Protein 7LVP (pdb70)

Secondary structure (DSSP, 8-state):
-----TTTTT-SSEEEEEEEEE--HHHHHHHHHS--HHHHHHHHHHHHHHHHTTTPEEEEEE--HHHHHHHHHHHHHHHHHT-EE---EEEEEEEEEGGG-SS-TT--TT-EEEEEE-SSSTTS-HHHH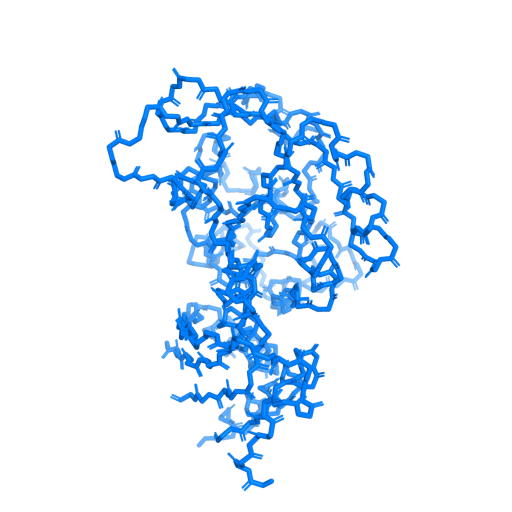HHHHHHTT--TTSBPSS-TTSBHHHHHHPPPPP-HHHHHHHHHTT--SEEEE--TTHHHHHGGGGS-TT-S-EEEEETTSSPPPHHHHHHHHHTT--HHHHTTTS-TTEEEEEEE-GGGHHHHHHHHHHTT--EEEEEEEESSSSEEEE-TTTTT-

InterPro domains:
  IPR000115 Phosphoribosylglycinamide synthetase [MF_00138] (14-444)
  IPR000115 Phosphoribosylglycinamide synthetase [TIGR00877] (15-444)
  IPR004733 Phosphoribosylformylglycinamidine cyclo-ligase [MF_00741] (455-797)
  IPR004733 Phosphoribosylformylglycinamidine cyclo-ligase [PTHR10520] (102-793)
  IPR004733 Phosphoribosylformylglycinamidine cyclo-ligase [TIGR00878] (455-788)
  IPR004733 Phosphoribosylformylglycinamidine cyclo-ligase [cd02196] (488-786)
  IPR010918 PurM-like, C-terminal domain [PF02769] (626-793)
  IPR011054 Rudiment single hybrid motif [SSF51246] (352-444)
  IPR011761 ATP-grasp fold [PS50975] (126-339)
  IPR013815 ATP-grasp fold, subdomain 1 [G3DSA:3.30.1490.20] (139-212)
  IPR016185 Pre-ATP-grasp domain superfamily [SSF52440] (14-120)
  IPR016188 PurM-like, N-terminal domain [PF00586] (509-613)
  IPR020559 Phosphoribosylglycinamide synthetase, conserved site [PS00184] (311-318)
  IPR020560 Phosphoribosylglycinamide synthetase, C-domain [PF02843] (354-442)
  IPR020560 Phosphoribosylglycinamide synthetase, C-domain [SM01210] (353-444)
  IPR020561 Phosphoribosylglycinamide synthetase, ATP-grasp (A) domain [PF01071] (120-317)
  IPR020562 Phosphoribosylglycinamide synthetase, N-terminal [PF02844] (15-119)
  IPR036676 PurM-like, C-terminal domain superfamily [G3DSA:3.90.650.10] (621-800)
  IPR036676 PurM-like, C-terminal domain superfamily [SSF56042] (623-794)
  IPR036921 PurM-like, N-terminal domain superfamily [G3DSA:3.30.1330.10] (454-619)

Solvent-accessible surface area: 12721 Å² total

GO terms:
  GO:0004637 phosphoribosylamine-glycine ligase activity (F, IDA)
  GO:0006189 'de novo' IMP biosynthetic process (P, IDA)
  GO:0006189 'de novo' IMP biosynthetic process (P, IMP)

Sequence (285 aa):
GGAFDLAKAGYKDPILVSGTDGVGTKLRVALDHGKHNTVGIDLVAMSVNDLIVQGAEPLYFLDVPVAADVITGIAEGCLQAGCALIDLAGFAVGVVERAQILPTPDIASGDVLLALSSSGPHSNGFSLIRKIVSLSNLSLHDTAPWDKNTSVGDALLTPTKVYIKPLLPGIKSGLYKGMSHITGGGFTENIPRIFSSASNLGVKLDLTSYSLPAIWKWLMRAGNVEAKEMVRTFNCGVGMIIIVAKDKADAALSSLKENGEEAWVIGEVQEKKGVEYVGLDKFGL

Organism: Cryptococcus neoformans (strain H99 / ATCC 208821 / CBS 10515 / FGSC 9487) (NCBI:txid235443)

Foldseek 3Di:
DPDDDVVVVVEPAKDKDKFKDAFPCLCVLCVQVVQQLQRLLLQLQRRQVRVCQQPWQWAEKEWVCSVVSSVNSVVVNCVQSVYDYPVTMMMIMTIHHPVLTDQAPPADFQWFKKFWFWLAQARFQVVLVVVLQVVLVHDQQDQDPLHNVHGNSCSSSHHTDRCNVLRNVCSVVVFFNGKWFAHFQAPQPTQLVRDDPPAQKDKEFELVQDAQRRVVLCSCVSVVPQLVRCRGGGNRGTRMMTTGGPVSPVVSCVSNVVRPTHMDTTITMRRHRTYHYDCSVPRSD

Nearest PDB structures (foldseek):
  7lvp-assembly1_A-2  TM=1.004E+00  e=4.714E-69  Cryptococcus neoformans H99
  2v9y-assembly1_A  TM=9.498E-01  e=3.030E-39  Homo sapiens
  2z01-assembly1_A  TM=9.305E-01  e=6.021E-35  Geobacillus kaustophilus
  3qty-assembly1_A  TM=9.265E-01  e=7.958E-33  Francisella tularensis subsp. tularensis
  3qty-assembly1_B  TM=9.217E-01  e=1.097E-32  Francisella tularensis subsp. tularensis

Structure (mmCIF, N/CA/C/O backbone):
data_7LVP
#
_entry.id   7LVP
#
_cell.length_a   85.300
_cell.length_b   85.769
_cell.length_c   37.018
_cell.angle_alpha   90.000
_cell.angle_beta   91.698
_cell.angle_gamma   90.000
#
_symmetry.space_group_name_H-M   'C 1 2 1'
#
loop_
_entity.id
_entity.type
_entity.pdbx_description
1 polymer 'AIR synthase'
2 non-polymer 1,2-ETHANEDIOL
3 non-polymer 'SUCCINIC ACID'
4 non-polymer 'PHOSPHATE ION'
5 non-polymer GLYCINE
6 water water
#
loop_
_atom_site.group_PDB
_atom_site.id
_atom_site.type_symbol
_atom_site.label_atom_id
_atom_site.label_alt_id
_atom_site.label_comp_id
_atom_site.label_asym_id
_atom_site.label_entity_id
_atom_site.label_seq_id
_atom_site.pdbx_PDB_ins_code
_atom_site.Cartn_x
_atom_site.Cartn_y
_atom_site.Cartn_z
_atom_site.occupancy
_atom_site.B_iso_or_equiv
_atom_site.auth_seq_id
_atom_site.auth_comp_id
_atom_site.auth_asym_id
_atom_site.auth_atom_id
_atom_site.pdbx_PDB_model_num
ATOM 1 N N . GLY A 1 28 ? 49.45181 52.32048 25.92830 1.000 84.17773 28 GLY A N 1
ATOM 2 C CA . GLY A 1 28 ? 49.95872 51.04808 26.40687 1.000 77.17215 28 GLY A CA 1
ATOM 3 C C . GLY A 1 28 ? 49.79948 50.86529 27.90239 1.000 80.04288 28 GLY A C 1
ATOM 4 O O . GLY A 1 28 ? 50.78360 50.81684 28.64082 1.000 74.00471 28 GLY A O 1
ATOM 5 N N . GLY A 1 29 ? 48.55181 50.76369 28.35559 1.000 84.18809 29 GLY A N 1
ATOM 6 C CA . GLY A 1 29 ? 48.24511 50.59528 29.75412 1.000 77.68916 29 GLY A CA 1
ATOM 7 C C . GLY A 1 29 ? 47.99818 51.88678 30.51496 1.000 75.50672 29 GLY A C 1
ATOM 8 O O . GLY A 1 29 ? 47.30590 51.86854 31.53459 1.000 69.29124 29 GLY A O 1
ATOM 9 N N . ALA A 1 30 ? 48.55212 53.00385 30.04632 1.000 69.20555 30 ALA A N 1
ATOM 10 C CA . ALA A 1 30 ? 48.35994 54.29983 30.68367 1.000 63.45120 30 ALA A CA 1
ATOM 11 C C . ALA A 1 30 ? 47.35607 55.12740 29.89239 1.000 66.46268 30 ALA A C 1
ATOM 12 O O . ALA A 1 30 ? 47.39356 55.15303 28.65848 1.000 66.67868 30 ALA A O 1
ATOM 14 N N . PHE A 1 31 ? 46.46143 55.80653 30.60925 1.000 54.48830 31 PHE A N 1
ATOM 15 C CA . PHE A 1 31 ? 45.39691 56.59563 30.00138 1.000 58.42340 31 PHE A CA 1
ATOM 16 C C . PHE A 1 31 ? 45.46923 58.02536 30.52124 1.000 41.84079 31 PHE A C 1
ATOM 17 O O . PHE A 1 31 ? 45.41147 58.25386 31.73477 1.000 33.75739 31 PHE A O 1
ATOM 34 N N . ASP A 1 32 ? 45.59246 58.97931 29.60256 1.000 42.04285 32 ASP A N 1
ATOM 35 C CA . ASP A 1 32 ? 45.60883 60.40325 29.93480 1.000 44.32366 32 ASP A CA 1
ATOM 36 C C . ASP A 1 32 ? 44.16448 60.86120 30.09526 1.000 34.45177 32 ASP A C 1
ATOM 37 O O . ASP A 1 32 ? 43.45895 61.08569 29.11025 1.000 40.66550 32 ASP A O 1
ATOM 46 N N . LEU A 1 33 ? 43.71606 61.00005 31.34581 1.000 33.43477 33 LEU A N 1
ATOM 47 C CA . LEU A 1 33 ? 42.30625 61.29178 31.59051 1.000 38.77300 33 LEU A CA 1
ATOM 48 C C . LEU A 1 33 ? 41.92312 62.67297 31.07122 1.000 42.72411 33 LEU A C 1
ATOM 49 O O . LEU A 1 33 ? 40.83833 62.84842 30.50355 1.000 36.44253 33 LEU A O 1
ATOM 65 N N . ALA A 1 34 ? 42.79247 63.66833 31.26276 1.000 39.70637 34 ALA A N 1
ATOM 66 C CA . ALA A 1 34 ? 42.52234 64.99300 30.71401 1.000 37.28393 34 ALA A CA 1
ATOM 67 C C . ALA A 1 34 ? 42.38645 64.92890 29.19790 1.000 36.47395 34 ALA A C 1
ATOM 68 O O . ALA A 1 34 ? 41.45186 65.49536 28.61907 1.000 35.38391 34 ALA A O 1
ATOM 75 N N . LYS A 1 35 ? 43.31612 64.23442 28.53554 1.000 40.84958 35 LYS A N 1
ATOM 76 C CA . LYS A 1 35 ? 43.20582 64.04311 27.09367 1.000 41.58903 35 LYS A CA 1
ATOM 77 C C . LYS A 1 35 ? 41.91593 63.31999 26.73225 1.000 42.23995 35 LYS A C 1
ATOM 78 O O . LYS A 1 35 ? 41.38346 63.51046 25.63267 1.000 43.45923 35 LYS A O 1
ATOM 97 N N . ALA A 1 36 ? 41.39859 62.49373 27.64026 1.000 31.44076 36 ALA A N 1
ATOM 98 C CA . ALA A 1 36 ? 40.12735 61.81570 27.42981 1.000 40.27225 36 ALA A CA 1
ATOM 99 C C . ALA A 1 36 ? 38.92886 62.72473 27.66579 1.000 46.96615 36 ALA A C 1
ATOM 100 O O . ALA A 1 36 ? 37.79131 62.28206 27.47210 1.000 47.69644 36 ALA A O 1
ATOM 107 N N . GLY A 1 37 ? 39.15128 63.96909 28.08079 1.000 42.90679 37 GLY A N 1
ATOM 108 C CA . GLY A 1 37 ? 38.08392 64.92846 28.25179 1.000 37.46609 37 GLY A CA 1
ATOM 109 C C . GLY A 1 37 ? 37.60821 65.14513 29.66946 1.000 39.98650 37 GLY A C 1
ATOM 110 O O . GLY A 1 37 ? 36.62857 65.87391 29.86666 1.000 45.81904 37 GLY A O 1
ATOM 114 N N . TYR A 1 38 ? 38.26872 64.55507 30.65987 1.000 39.78690 38 TYR A N 1
ATOM 115 C CA . TYR A 1 38 ? 37.83109 64.61422 32.04930 1.000 38.76073 38 TYR A CA 1
ATOM 116 C C . TYR A 1 38 ? 38.72327 65.57375 32.82562 1.000 44.36797 38 TYR A C 1
ATOM 117 O O . TYR A 1 38 ? 39.94091 65.37207 32.90182 1.000 39.31880 38 TYR A O 1
ATOM 135 N N . LYS A 1 39 ? 38.11598 66.61899 33.39176 1.000 34.86278 39 LYS A N 1
ATOM 136 C CA . LYS A 1 39 ? 38.81806 67.54623 34.26816 1.000 35.37012 39 LYS A CA 1
ATOM 137 C C . LYS A 1 39 ? 38.56741 67.27046 35.74467 1.000 36.07954 39 LYS A C 1
ATOM 138 O O . LYS A 1 39 ? 39.29225 67.80378 36.59086 1.000 38.09738 39 LYS A O 1
ATOM 144 N N . ASP A 1 40 ? 37.55996 66.46214 36.07077 1.000 35.97593 40 ASP A N 1
ATOM 145 C CA . ASP A 1 40 ? 37.25218 66.09036 37.45377 1.000 39.91199 40 ASP A CA 1
ATOM 146 C C . ASP A 1 40 ? 36.84246 64.62210 37.47466 1.000 37.44955 40 ASP A C 1
ATOM 147 O O . ASP A 1 40 ? 35.70564 64.27707 37.80906 1.000 34.73913 40 ASP A O 1
ATOM 156 N N . PRO A 1 41 ? 37.75579 63.72377 37.10991 1.000 38.06972 41 PRO A N 1
ATOM 157 C CA . PRO A 1 41 ? 37.36783 62.32274 36.90979 1.000 32.24780 41 PRO A CA 1
ATOM 158 C C . PRO A 1 41 ? 37.13748 61.58411 38.21649 1.000 31.36386 41 PRO A C 1
ATOM 159 O O . PRO A 1 41 ? 37.87025 61.75277 39.19391 1.000 34.58138 41 PRO A O 1
ATOM 170 N N . ILE A 1 42 ? 36.09346 60.75790 38.22043 1.000 34.10430 42 ILE A N 1
ATOM 171 C CA . ILE A 1 42 ? 35.81156 59.82057 39.30075 1.000 35.56022 42 ILE A CA 1
ATOM 172 C C . ILE A 1 42 ? 35.92802 58.41506 38.72498 1.000 35.97060 42 ILE A C 1
ATOM 173 O O . ILE A 1 42 ? 35.34168 58.12070 37.67661 1.000 36.25100 42 ILE A O 1
ATOM 189 N N . LEU A 1 43 ? 36.68499 57.55439 39.39980 1.000 39.47919 43 LEU A N 1
ATOM 190 C CA . LEU A 1 43 ? 36.87746 56.18418 38.94526 1.000 46.65703 43 LEU A CA 1
ATOM 191 C C . LEU A 1 43 ? 35.83130 55.27383 39.57487 1.000 41.67911 43 LEU A C 1
ATOM 192 O O . LEU A 1 43 ? 35.59349 55.33391 40.78506 1.000 43.02542 43 LEU A O 1
ATOM 208 N N . VAL A 1 44 ? 35.21395 54.43231 38.75082 1.000 41.94569 44 VAL A N 1
ATOM 209 C CA . VAL A 1 44 ? 34.25087 53.44316 39.21285 1.000 55.34305 44 VAL A CA 1
ATOM 210 C C . VAL A 1 44 ? 34.64641 52.08636 38.64761 1.000 45.37117 44 VAL A C 1
ATOM 211 O O . VAL A 1 44 ? 35.21078 51.98749 37.55324 1.000 43.93621 44 VAL A O 1
ATOM 224 N N . SER A 1 45 ? 34.34462 51.03606 39.40314 1.000 49.76992 45 SER A N 1
ATOM 225 C CA . SER A 1 45 ? 34.70114 49.67353 39.03802 1.000 55.50601 45 SER A CA 1
ATOM 226 C C . SER A 1 45 ? 33.44386 48.82704 38.91370 1.000 60.53246 45 SER A C 1
ATOM 227 O O . SER A 1 45 ? 32.54825 48.89838 39.76182 1.000 65.05300 45 SER A O 1
ATOM 235 N N . GLY A 1 46 ? 33.38487 48.02901 37.84924 1.000 63.32091 46 GLY A N 1
ATOM 236 C CA . GLY A 1 46 ? 32.26182 47.14452 37.61723 1.000 66.80366 46 GLY A CA 1
ATOM 237 C C . GLY A 1 46 ? 32.68104 45.69306 37.51393 1.000 66.55848 46 GLY A C 1
ATOM 238 O O . GLY A 1 46 ? 33.82998 45.39498 37.17301 1.000 55.96769 46 GLY A O 1
ATOM 242 N N . THR A 1 47 ? 31.75803 44.77929 37.80359 1.000 58.44702 47 THR A N 1
ATOM 243 C CA . THR A 1 47 ? 32.06545 43.35766 37.77749 1.000 62.95609 47 THR A CA 1
ATOM 244 C C . THR A 1 47 ? 30.78081 42.57466 37.55607 1.000 59.05373 47 THR A C 1
ATOM 245 O O . THR A 1 47 ? 29.72247 42.95196 38.06487 1.000 53.61762 47 THR A O 1
ATOM 256 N N . ASP A 1 48 ? 30.88501 41.48684 36.79920 1.000 58.31041 48 ASP A N 1
ATOM 257 C CA . ASP A 1 48 ? 29.74864 40.61291 36.53598 1.000 61.35033 48 ASP A CA 1
ATOM 258 C C . ASP A 1 48 ? 30.27582 39.36042 35.84998 1.000 62.44507 48 ASP A C 1
ATOM 259 O O . ASP A 1 48 ? 31.43679 39.29778 35.43584 1.000 61.91716 48 ASP A O 1
ATOM 268 N N . GLY A 1 49 ? 29.40197 38.35963 35.73492 1.000 55.29741 49 GLY A N 1
ATOM 269 C CA . GLY A 1 49 ? 29.75032 37.10162 35.11101 1.000 62.18094 49 GLY A CA 1
ATOM 270 C C . GLY A 1 49 ? 28.70532 36.67901 34.09345 1.000 61.47535 49 GLY A C 1
ATOM 271 O O . GLY A 1 49 ? 27.72018 37.38045 33.85292 1.000 51.69187 49 GLY A O 1
ATOM 275 N N . VAL A 1 50 ? 28.94885 35.50908 33.50404 1.000 53.02242 50 VAL A N 1
ATOM 276 C CA . VAL A 1 50 ? 28.06223 34.94808 32.49094 1.000 53.88976 50 VAL A CA 1
ATOM 277 C C . VAL A 1 50 ? 27.27013 33.80125 33.10452 1.000 61.19755 50 VAL A C 1
ATOM 278 O O . VAL A 1 50 ? 26.06604 33.92802 33.35554 1.000 65.89637 50 VAL A O 1
ATOM 291 N N . GLY A 1 51 ? 27.93668 32.67471 33.34390 1.000 68.47533 51 GLY A N 1
ATOM 292 C CA . GLY A 1 51 ? 27.30316 31.55510 34.01047 1.000 66.90868 51 GLY A CA 1
ATOM 293 C C . GLY A 1 51 ? 26.87020 30.43859 33.08414 1.000 59.13683 51 GLY A C 1
ATOM 294 O O . GLY A 1 51 ? 27.68506 29.88775 32.33690 1.000 53.32366 51 GLY A O 1
ATOM 298 N N . THR A 1 52 ? 25.57864 30.09830 33.12516 1.000 54.41491 52 THR A N 1
ATOM 299 C CA . THR A 1 52 ? 25.08004 28.94854 32.38078 1.000 48.36637 52 THR A CA 1
ATOM 300 C C . THR A 1 52 ? 25.16709 29.13974 30.87249 1.000 47.93940 52 THR A C 1
ATOM 301 O O . THR A 1 52 ? 25.17155 28.14655 30.13753 1.000 52.13561 52 THR A O 1
ATOM 312 N N . LYS A 1 53 ? 25.23512 30.38291 30.39120 1.000 41.82218 53 LYS A N 1
ATOM 313 C CA . LYS A 1 53 ? 25.30409 30.59945 28.94985 1.000 50.28784 53 LYS A CA 1
ATOM 314 C C . LYS A 1 53 ? 26.55946 29.97564 28.35311 1.000 43.97644 53 LYS A C 1
ATOM 315 O O . LYS A 1 53 ? 26.58256 29.64521 27.16175 1.000 37.98561 53 LYS A O 1
ATOM 334 N N . LEU A 1 54 ? 27.61277 29.81343 29.15787 1.000 47.93513 54 LEU A N 1
ATOM 335 C CA . LEU A 1 54 ? 28.80597 29.12648 28.67432 1.000 51.74451 54 LEU A CA 1
ATOM 336 C C . LEU A 1 54 ? 28.51274 27.65686 28.39824 1.000 41.26766 54 LEU A C 1
ATOM 337 O O . LEU A 1 54 ? 28.96663 27.10675 27.38843 1.000 44.58284 54 LEU A O 1
ATOM 353 N N . ARG A 1 55 ? 27.75470 27.00473 29.28532 1.000 55.38344 55 ARG A N 1
ATOM 354 C CA . ARG A 1 55 ? 27.33443 25.63168 29.02755 1.000 45.71256 55 ARG A CA 1
ATOM 355 C C . ARG A 1 55 ? 26.53558 25.53035 27.73479 1.000 49.09350 55 ARG A C 1
ATOM 356 O O . ARG A 1 55 ? 26.62893 24.52288 27.02361 1.000 47.63739 55 ARG A O 1
ATOM 377 N N . VAL A 1 56 ? 25.74255 26.55670 27.41742 1.000 47.08220 56 VAL A N 1
ATOM 378 C CA . VAL A 1 56 ? 25.01391 26.56436 26.15414 1.000 44.86755 56 VAL A CA 1
ATOM 379 C C . VAL A 1 56 ? 25.98402 26.68278 24.98593 1.000 44.00766 56 VAL A C 1
ATOM 380 O O . VAL A 1 56 ? 25.81845 26.02260 23.95315 1.000 42.66777 56 VAL A O 1
ATOM 393 N N . ALA A 1 57 ? 27.00990 27.52594 25.12800 1.000 41.94477 57 ALA A N 1
ATOM 394 C CA . ALA A 1 57 ? 28.00783 27.66003 24.07239 1.000 46.05154 57 ALA A CA 1
ATOM 395 C C . ALA A 1 57 ? 28.78231 26.36181 23.88179 1.000 48.06929 57 ALA A C 1
ATOM 396 O O . ALA A 1 57 ? 29.13139 25.99797 22.75278 1.000 46.40531 57 ALA A O 1
ATOM 403 N N . LEU A 1 58 ? 29.06213 25.65009 24.97553 1.000 50.24762 58 LEU A N 1
ATOM 404 C CA . LEU A 1 58 ? 29.73370 24.35923 24.87262 1.000 54.31692 58 LEU A CA 1
ATOM 405 C C . LEU A 1 58 ? 28.88791 23.36951 24.08085 1.000 47.59301 58 LEU A C 1
ATOM 406 O O . LEU A 1 58 ? 29.33165 22.82270 23.06503 1.000 51.71748 58 LEU A O 1
ATOM 422 N N . ASP A 1 59 ? 27.65348 23.13297 24.53322 1.000 45.78168 59 ASP A N 1
ATOM 423 C CA . ASP A 1 59 ? 26.79346 22.15562 23.87854 1.000 43.69488 59 ASP A CA 1
ATOM 424 C C . ASP A 1 59 ? 26.45798 22.54370 22.44509 1.000 47.58670 59 ASP A C 1
ATOM 425 O O . ASP A 1 59 ? 26.00106 21.69019 21.67634 1.000 55.43765 59 ASP A O 1
ATOM 434 N N . HIS A 1 60 ? 26.66992 23.80334 22.06706 1.000 49.98549 60 HIS A N 1
ATOM 435 C CA . HIS A 1 60 ? 26.37560 24.25921 20.71477 1.000 48.85703 60 HIS A CA 1
ATOM 436 C C . HIS A 1 60 ? 27.59386 24.25251 19.80426 1.000 46.69115 60 HIS A C 1
ATOM 437 O O . HIS A 1 60 ? 27.45061 24.01005 18.60153 1.000 51.53680 60 HIS A O 1
ATOM 451 N N . GLY A 1 61 ? 28.78317 24.51645 20.34406 1.000 48.21162 61 GLY A N 1
ATOM 452 C CA . GLY A 1 61 ? 30.01626 24.48610 19.58948 1.000 53.29162 61 GLY A CA 1
ATOM 453 C C . GLY A 1 61 ? 30.63251 25.84391 19.32652 1.000 58.02441 61 GLY A C 1
ATOM 454 O O . GLY A 1 61 ? 31.83016 25.91368 19.02032 1.000 63.90886 61 GLY A O 1
ATOM 458 N N . LYS A 1 62 ? 29.86017 26.92165 19.43547 1.000 59.77379 62 LYS A N 1
ATOM 459 C CA . LYS A 1 62 ? 30.33914 28.27015 19.14971 1.000 67.19635 62 LYS A CA 1
ATOM 460 C C . LYS A 1 62 ? 30.40232 29.05914 20.45135 1.000 62.40045 62 LYS A C 1
ATOM 461 O O . LYS A 1 62 ? 29.39080 29.19519 21.14882 1.000 55.27472 62 LYS A O 1
ATOM 480 N N . HIS A 1 63 ? 31.58729 29.58484 20.76863 1.000 63.61526 63 HIS A N 1
ATOM 481 C CA . HIS A 1 63 ? 31.81702 30.26954 22.03092 1.000 66.27832 63 HIS A CA 1
ATOM 482 C C . HIS A 1 63 ? 32.19513 31.73632 21.87487 1.000 63.38951 63 HIS A C 1
ATOM 483 O O . HIS A 1 63 ? 32.50301 32.38799 22.87941 1.000 60.73850 63 HIS A O 1
ATOM 497 N N . ASN A 1 64 ? 32.18632 32.27877 20.65627 1.000 63.37041 64 ASN A N 1
ATOM 498 C CA . ASN A 1 64 ? 32.62685 33.65766 20.47528 1.000 64.69257 64 ASN A CA 1
ATOM 499 C C . ASN A 1 64 ? 31.69265 34.64456 21.16538 1.000 62.11447 64 ASN A C 1
ATOM 500 O O . ASN A 1 64 ? 32.12899 35.72874 21.56897 1.000 62.63804 64 ASN A O 1
ATOM 511 N N . THR A 1 65 ? 30.41499 34.28989 21.32114 1.000 53.25587 65 THR A N 1
ATOM 512 C CA . THR A 1 65 ? 29.45663 35.23773 21.87948 1.000 56.99577 65 THR A CA 1
ATOM 513 C C . THR A 1 65 ? 29.63667 35.39246 23.38533 1.000 57.05725 65 THR A C 1
ATOM 514 O O . THR A 1 65 ? 29.46448 36.49227 23.92510 1.000 49.25835 65 THR A O 1
ATOM 525 N N . VAL A 1 66 ? 29.98134 34.30686 24.08331 1.000 46.98844 66 VAL A N 1
ATOM 526 C CA . VAL A 1 66 ? 30.10904 34.39395 25.53404 1.000 47.04469 66 VAL A CA 1
ATOM 527 C C . VAL A 1 66 ? 31.26220 35.31259 25.91872 1.000 49.22294 66 VAL A C 1
ATOM 528 O O . VAL A 1 66 ? 31.25711 35.90490 27.00471 1.000 42.08445 66 VAL A O 1
ATOM 541 N N . GLY A 1 67 ? 32.26491 35.44860 25.04983 1.000 51.59291 67 GLY A N 1
ATOM 542 C CA . GLY A 1 67 ? 33.30069 36.43690 25.29296 1.000 55.61870 67 GLY A CA 1
ATOM 543 C C . GLY A 1 67 ? 32.76437 37.85185 25.20508 1.000 48.27887 67 GLY A C 1
ATOM 544 O O . GLY A 1 67 ? 33.14169 38.72111 25.99576 1.000 44.63980 67 GLY A O 1
ATOM 548 N N . ILE A 1 68 ? 31.87139 38.09984 24.24531 1.000 48.28899 68 ILE A N 1
ATOM 549 C CA . ILE A 1 68 ? 31.22295 39.40222 24.14987 1.000 48.15468 68 ILE A CA 1
ATOM 550 C C . ILE A 1 68 ? 30.33721 39.64209 25.36520 1.000 43.28042 68 ILE A C 1
ATOM 551 O O . ILE A 1 68 ? 30.27641 40.75800 25.89644 1.000 40.06187 68 ILE A O 1
ATOM 567 N N . ASP A 1 69 ? 29.63554 38.60216 25.82269 1.000 45.60578 69 ASP A N 1
ATOM 568 C CA . ASP A 1 69 ? 28.76866 38.74318 26.98751 1.000 44.49145 69 ASP A CA 1
ATOM 569 C C . ASP A 1 69 ? 29.56299 39.18583 28.20930 1.000 41.51548 69 ASP A C 1
ATOM 570 O O . ASP A 1 69 ? 29.14383 40.08526 28.94593 1.000 39.15321 69 ASP A O 1
ATOM 579 N N . LEU A 1 70 ? 30.71785 38.55907 28.44256 1.000 42.06867 70 LEU A N 1
ATOM 580 C CA . LEU A 1 70 ? 31.49798 38.87797 29.63373 1.000 47.08151 70 LEU A CA 1
ATOM 581 C C . LEU A 1 70 ? 31.90517 40.34611 29.64794 1.000 37.11923 70 LEU A C 1
ATOM 582 O O . LEU A 1 70 ? 31.96222 40.97138 30.71321 1.000 38.31398 70 LEU A O 1
ATOM 598 N N . VAL A 1 71 ? 32.19431 40.91308 28.47629 1.000 33.27951 71 VAL A N 1
ATOM 599 C CA . VAL A 1 71 ? 32.53586 42.32944 28.40038 1.000 40.91947 71 VAL A CA 1
ATOM 600 C C . VAL A 1 71 ? 31.28534 43.18835 28.53970 1.000 34.48928 71 VAL A C 1
ATOM 601 O O . VAL A 1 71 ? 31.24416 44.12452 29.34533 1.000 36.02141 71 VAL A O 1
ATOM 614 N N . ALA A 1 72 ? 30.24636 42.87602 27.76104 1.000 40.67190 72 ALA A N 1
ATOM 615 C CA . ALA A 1 72 ? 29.01580 43.65936 27.80159 1.000 39.36678 72 ALA A CA 1
ATOM 616 C C . ALA A 1 72 ? 28.48228 43.77603 29.22314 1.000 35.23653 72 ALA A C 1
ATOM 617 O O . ALA A 1 72 ? 28.14949 44.87201 29.68809 1.000 35.82884 72 ALA A O 1
ATOM 624 N N . MET A 1 73 ? 28.39815 42.64915 29.93194 1.000 37.41694 73 MET A N 1
ATOM 625 C CA . MET A 1 73 ? 27.87911 42.67001 31.29552 1.000 38.04427 73 MET A CA 1
ATOM 626 C C . MET A 1 73 ? 28.71595 43.58504 32.18209 1.000 51.55362 73 MET A C 1
ATOM 627 O O . MET A 1 73 ? 28.17700 44.40023 32.94095 1.000 39.92455 73 MET A O 1
ATOM 641 N N . SER A 1 74 ? 30.04292 43.47585 32.08608 1.000 42.26104 74 SER A N 1
ATOM 642 C CA . SER A 1 74 ? 30.91304 44.27491 32.94170 1.000 42.86181 74 SER A CA 1
ATOM 643 C C . SER A 1 74 ? 30.78806 45.76042 32.62623 1.000 33.32832 74 SER A C 1
ATOM 644 O O . SER A 1 74 ? 30.66714 46.58862 33.53621 1.000 38.47621 74 SER A O 1
ATOM 652 N N . VAL A 1 75 ? 30.81256 46.11997 31.34022 1.000 33.26662 75 VAL A N 1
ATOM 653 C CA . VAL A 1 75 ? 30.79366 47.53322 30.98040 1.000 34.31978 75 VAL A CA 1
ATOM 654 C C . VAL A 1 75 ? 29.40432 48.12518 31.18253 1.000 39.12741 75 VAL A C 1
ATOM 655 O O . VAL A 1 75 ? 29.26991 49.31231 31.50530 1.000 33.10787 75 VAL A O 1
ATOM 668 N N . ASN A 1 76 ? 28.35206 47.32381 30.99431 1.000 33.43654 76 ASN A N 1
ATOM 669 C CA . ASN A 1 76 ? 27.00370 47.82498 31.23457 1.000 34.55082 76 ASN A CA 1
ATOM 670 C C . ASN A 1 76 ? 26.79848 48.17309 32.70212 1.000 39.97339 76 ASN A C 1
ATOM 671 O O . ASN A 1 76 ? 26.01234 49.07052 33.02196 1.000 39.04395 76 ASN A O 1
ATOM 682 N N . ASP A 1 77 ? 27.49581 47.48446 33.60793 1.000 36.88836 77 ASP A N 1
ATOM 683 C CA . ASP A 1 77 ? 27.43096 47.85112 35.01707 1.000 41.17793 77 ASP A CA 1
ATOM 684 C C . ASP A 1 77 ? 28.18202 49.14425 35.30347 1.000 42.06962 77 ASP A C 1
ATOM 685 O O . ASP A 1 77 ? 27.96080 49.75536 36.35431 1.000 42.13390 77 ASP A O 1
ATOM 694 N N . LEU A 1 78 ? 29.06299 49.57203 34.39640 1.000 40.50126 78 LEU A N 1
ATOM 695 C CA . LEU A 1 78 ? 29.73233 50.85571 34.56143 1.000 41.90372 78 LEU A CA 1
ATOM 696 C C . LEU A 1 78 ? 28.87887 52.00044 34.02883 1.000 35.78276 78 LEU A C 1
ATOM 697 O O . LEU A 1 78 ? 28.85150 53.08622 34.61902 1.000 35.96880 78 LEU A O 1
ATOM 713 N N . ILE A 1 79 ? 28.17673 51.77603 32.91594 1.000 36.49646 79 ILE A N 1
ATOM 714 C CA . ILE A 1 79 ? 27.44779 52.86332 32.27308 1.000 40.30922 79 ILE A CA 1
ATOM 715 C C . ILE A 1 79 ? 26.26954 53.31307 33.12784 1.000 37.48463 79 ILE A C 1
ATOM 716 O O . ILE A 1 79 ? 25.85237 54.47475 33.05225 1.000 33.81488 79 ILE A O 1
ATOM 732 N N . VAL A 1 80 ? 25.71648 52.42217 33.95599 1.000 30.68414 80 VAL A N 1
ATOM 733 C CA . VAL A 1 80 ? 24.60510 52.82336 34.81346 1.000 39.57320 80 VAL A CA 1
ATOM 734 C C . VAL A 1 80 ? 25.04295 53.92409 35.76903 1.000 35.93631 80 VAL A C 1
ATOM 735 O O . VAL A 1 80 ? 24.22529 54.74163 36.20759 1.000 31.31004 80 VAL A O 1
ATOM 748 N N . GLN A 1 81 ? 26.32639 53.96280 36.11079 1.000 38.38264 81 GLN A N 1
ATOM 749 C CA . GLN A 1 81 ? 26.88860 55.03945 36.91310 1.000 42.40175 81 GLN A CA 1
ATOM 750 C C . GLN A 1 81 ? 27.32645 56.22493 36.06298 1.000 35.53440 81 GLN A C 1
ATOM 751 O O . GLN A 1 81 ? 27.76188 57.23998 36.61526 1.000 39.65727 81 GLN A O 1
ATOM 765 N N . GLY A 1 82 ? 27.21095 56.12216 34.74142 1.000 32.61138 82 GLY A N 1
ATOM 766 C CA . GLY A 1 82 ? 27.62199 57.18678 33.85263 1.000 30.22190 82 GLY A CA 1
ATOM 767 C C . GLY A 1 82 ? 29.07229 57.14737 33.44043 1.000 35.63451 82 GLY A C 1
ATOM 768 O O . GLY A 1 82 ? 29.58832 58.15769 32.94584 1.000 36.57039 82 GLY A O 1
ATOM 772 N N . ALA A 1 83 ? 29.74520 56.01430 33.60911 1.000 38.06904 83 ALA A N 1
ATOM 773 C CA . ALA A 1 83 ? 31.18541 55.93154 33.42604 1.000 42.19979 83 ALA A CA 1
ATOM 774 C C . ALA A 1 83 ? 31.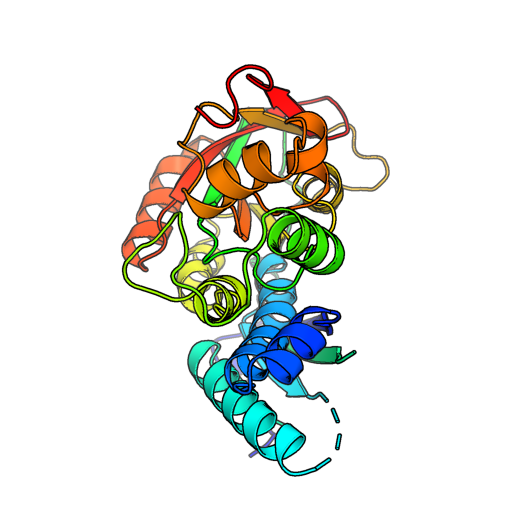53752 55.29173 32.09096 1.000 38.38510 83 ALA A C 1
ATOM 775 O O . ALA A 1 83 ? 30.91972 54.30634 31.67458 1.000 40.55513 83 ALA A O 1
ATOM 782 N N . GLU A 1 84 ? 32.53491 55.86298 31.42999 1.000 37.47157 84 GLU A N 1
ATOM 783 C CA . GLU A 1 84 ? 33.09893 55.27648 30.22031 1.000 39.31600 84 GLU A CA 1
ATOM 784 C C . GLU A 1 84 ? 34.09631 54.18975 30.60147 1.000 42.15352 84 GLU A C 1
ATOM 785 O O . GLU A 1 84 ? 34.99289 54.44057 31.41201 1.000 40.28166 84 GLU A O 1
ATOM 797 N N . PRO A 1 85 ? 33.97629 52.98148 30.05078 1.000 42.00110 85 PRO A N 1
ATOM 798 C CA . PRO A 1 85 ? 34.92145 51.91943 30.41735 1.000 42.86981 85 PRO A CA 1
ATOM 799 C C . PRO A 1 85 ? 36.31058 52.18754 29.85976 1.000 39.41355 85 PRO A C 1
ATOM 800 O O . PRO A 1 85 ? 36.46925 52.69244 28.74577 1.000 44.07523 85 PRO A O 1
ATOM 811 N N . LEU A 1 86 ? 37.32232 51.84099 30.65631 1.000 39.24269 86 LEU A N 1
ATOM 812 C CA . LEU A 1 86 ? 38.71831 52.02938 30.27670 1.000 47.95866 86 LEU A CA 1
ATOM 813 C C . LEU A 1 86 ? 39.45985 50.70324 30.18022 1.000 50.86551 86 LEU A C 1
ATOM 814 O O . LEU A 1 86 ? 39.95335 50.35712 29.10190 1.000 54.48095 86 LEU A O 1
ATOM 830 N N . TYR A 1 87 ? 39.55737 49.95262 31.27383 1.000 54.76080 87 TYR A N 1
ATOM 831 C CA . TYR A 1 87 ? 40.20052 48.64979 31.28485 1.000 55.82716 87 TYR A CA 1
ATOM 832 C C . TYR A 1 87 ? 39.15212 47.54935 31.38694 1.000 51.40414 87 TYR A C 1
ATOM 833 O O . TYR A 1 87 ? 38.03782 47.76327 31.87308 1.000 53.52519 87 TYR A O 1
ATOM 851 N N . PHE A 1 88 ? 39.52716 46.36090 30.91895 1.000 56.71341 88 PHE A N 1
ATOM 852 C CA . PHE A 1 88 ? 38.74031 45.15547 31.13074 1.000 55.13489 88 PHE A CA 1
ATOM 853 C C . PHE A 1 88 ? 39.68357 43.99210 31.39822 1.000 59.30408 88 PHE A C 1
ATOM 854 O O . PHE A 1 88 ? 40.72008 43.86017 30.74146 1.000 63.91912 88 PHE A O 1
ATOM 871 N N . LEU A 1 89 ? 39.31372 43.14598 32.35558 1.000 58.96714 89 LEU A N 1
ATOM 872 C CA . LEU A 1 89 ? 40.12345 41.99109 32.71109 1.000 60.83048 89 LEU A CA 1
ATOM 873 C C . LEU A 1 89 ? 39.20610 40.84807 33.11520 1.000 58.04456 89 LEU A C 1
ATOM 874 O O . LEU A 1 89 ? 38.10299 41.06567 33.62349 1.000 51.83140 89 LEU A O 1
ATOM 890 N N . ASP A 1 90 ? 39.67364 39.62746 32.87819 1.000 68.61752 90 ASP A N 1
ATOM 891 C CA . ASP A 1 90 ? 38.91893 38.43321 33.23488 1.000 57.87584 90 ASP A CA 1
ATOM 892 C C . ASP A 1 90 ? 39.74803 37.53048 34.14192 1.000 62.73786 90 ASP A C 1
ATOM 893 O O . ASP A 1 90 ? 39.47279 37.41441 35.33543 1.000 63.81319 90 ASP A O 1
ATOM 902 N N . VAL A 1 99 ? 42.83907 24.94256 26.69645 1.000 80.77952 99 VAL A N 1
ATOM 903 C CA . VAL A 1 99 ? 41.69445 24.54778 25.88563 1.000 79.47738 99 VAL A CA 1
ATOM 904 C C . VAL A 1 99 ? 41.50417 25.50132 24.71428 1.000 74.91007 99 VAL A C 1
ATOM 905 O O . VAL A 1 99 ? 41.63931 26.71555 24.86707 1.000 75.53655 99 VAL A O 1
ATOM 909 N N . PRO A 1 100 ? 41.19797 24.94990 23.53646 1.000 75.92680 100 PRO A N 1
ATOM 910 C CA . PRO A 1 100 ? 40.80219 25.81230 22.41126 1.000 77.84974 100 PRO A CA 1
ATOM 911 C C . PRO A 1 100 ? 39.48883 26.52911 22.65799 1.000 78.42264 100 PRO A C 1
ATOM 912 O O . PRO A 1 100 ? 39.21400 27.53560 21.99274 1.000 79.38829 100 PRO A O 1
ATOM 923 N N . VAL A 1 101 ? 38.66753 26.03557 23.58796 1.000 74.38853 101 VAL A N 1
ATOM 924 C CA . VAL A 1 101 ? 37.49066 26.78342 24.01755 1.000 80.44318 101 VAL A CA 1
ATOM 925 C C . VAL A 1 101 ? 37.90107 28.15788 24.52678 1.000 78.61712 101 VAL A C 1
ATOM 926 O O . VAL A 1 101 ? 37.27291 29.17261 24.20037 1.000 73.64348 101 VAL A O 1
ATOM 939 N N . ALA A 1 102 ? 38.96306 28.21312 25.33466 1.000 79.94544 102 ALA A N 1
ATOM 940 C CA . ALA A 1 102 ? 39.44341 29.49564 25.83457 1.000 78.80900 102 ALA A CA 1
ATOM 941 C C . ALA A 1 102 ? 39.89655 30.40134 24.69852 1.000 73.21540 102 ALA A C 1
ATOM 942 O O . ALA A 1 102 ? 39.80878 31.62881 24.81084 1.000 79.50189 102 ALA A O 1
ATOM 949 N N . ALA A 1 103 ? 40.38189 29.81983 23.59993 1.000 74.78230 103 ALA A N 1
ATOM 950 C CA . ALA A 1 103 ? 40.80383 30.63185 22.46476 1.000 80.99003 103 ALA A CA 1
ATOM 951 C C . ALA A 1 103 ? 39.61376 31.31810 21.80686 1.000 73.31580 103 ALA A C 1
ATOM 952 O O . ALA A 1 103 ? 39.69360 32.49624 21.44072 1.000 69.23449 103 ALA A O 1
ATOM 959 N N . ASP A 1 104 ? 38.49973 30.59937 21.65190 1.000 81.15945 104 ASP A N 1
ATOM 960 C CA . ASP A 1 104 ? 37.33231 31.18105 20.99797 1.000 72.78450 104 ASP A CA 1
ATOM 961 C C . ASP A 1 104 ? 36.72438 32.29558 21.84215 1.000 67.82416 104 ASP A C 1
ATOM 962 O O . ASP A 1 104 ? 36.25460 33.30422 21.30262 1.000 58.59761 104 ASP A O 1
ATOM 971 N N . VAL A 1 105 ? 36.73150 32.13788 23.16720 1.000 67.18164 105 VAL A N 1
ATOM 972 C CA . VAL A 1 105 ? 36.14595 33.15476 24.03432 1.000 66.75187 105 VAL A CA 1
ATOM 973 C C . VAL A 1 105 ? 37.00398 34.41365 24.04043 1.000 66.58239 105 VAL A C 1
ATOM 974 O O . VAL A 1 105 ? 36.48362 35.53519 24.00380 1.000 60.54079 105 VAL A O 1
ATOM 987 N N . ILE A 1 106 ? 38.32894 34.25320 24.08967 1.000 67.87657 106 ILE A N 1
ATOM 988 C CA . ILE A 1 106 ? 39.21268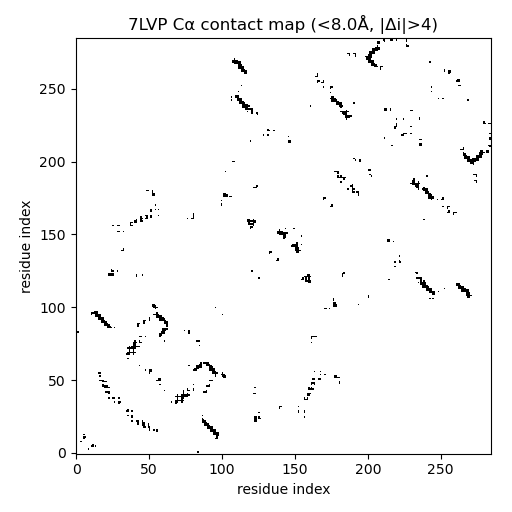 35.41490 24.10736 1.000 65.95747 106 ILE A CA 1
ATOM 989 C C . ILE A 1 106 ? 39.00938 36.26464 22.86151 1.000 66.34114 106 ILE A C 1
ATOM 990 O O . ILE A 1 106 ? 39.14624 37.49367 22.90920 1.000 63.76503 106 ILE A O 1
ATOM 1006 N N . THR A 1 107 ? 38.68186 35.63597 21.73030 1.000 63.94122 107 THR A N 1
ATOM 1007 C CA . THR A 1 107 ? 38.36887 36.40842 20.53306 1.000 68.72531 107 THR A CA 1
ATOM 1008 C C . THR A 1 107 ? 37.07975 37.19941 20.72024 1.000 64.09068 107 THR A C 1
ATOM 1009 O O . THR A 1 107 ? 36.96393 38.33354 20.24207 1.000 61.67375 107 THR A O 1
ATOM 1020 N N . GLY A 1 108 ? 36.10003 36.61633 21.41372 1.000 66.23029 108 GLY A N 1
ATOM 1021 C CA . GLY A 1 108 ? 34.87886 37.34819 21.70284 1.000 63.76516 108 GLY A CA 1
ATOM 1022 C C . GLY A 1 108 ? 35.11402 38.51586 22.64079 1.000 56.33652 108 GLY A C 1
ATOM 1023 O O . GLY A 1 108 ? 34.59504 39.61383 22.42119 1.000 57.03466 108 GLY A O 1
ATOM 1027 N N . ILE A 1 109 ? 35.89577 38.29503 23.70138 1.000 56.33058 109 ILE A N 1
ATOM 1028 C CA . ILE A 1 109 ? 36.26496 39.38783 24.59709 1.000 53.71471 109 ILE A CA 1
ATOM 1029 C C . ILE A 1 109 ? 36.87467 40.53367 23.80275 1.000 62.44920 109 ILE A C 1
ATOM 1030 O O . ILE A 1 109 ? 36.55146 41.70773 24.02283 1.000 55.50419 109 ILE A O 1
ATOM 1046 N N . ALA A 1 110 ? 37.76730 40.20983 22.86477 1.000 67.97591 110 ALA A N 1
ATOM 1047 C CA . ALA A 1 110 ? 38.34824 41.23659 22.00725 1.000 60.76374 110 ALA A CA 1
ATOM 1048 C C . ALA A 1 110 ? 37.26147 41.99119 21.25273 1.000 60.08642 110 ALA A C 1
ATOM 1049 O O . ALA A 1 110 ? 37.23757 43.22715 21.24413 1.000 57.20546 110 ALA A O 1
ATOM 1056 N N . GLU A 1 111 ? 36.34580 41.25873 20.61333 1.000 60.58070 111 GLU A N 1
ATOM 1057 C CA . GLU A 1 111 ? 35.25163 41.90690 19.89915 1.000 63.41100 111 GLU A CA 1
ATOM 1058 C C . GLU A 1 111 ? 34.39554 42.74941 20.83565 1.000 56.29729 111 GLU A C 1
ATOM 1059 O O . GLU A 1 111 ? 33.85425 43.78126 20.42194 1.000 48.13090 111 GLU A O 1
ATOM 1071 N N . GLY A 1 112 ? 34.26285 42.33135 22.09568 1.000 54.28891 112 GLY A N 1
ATOM 1072 C CA . GLY A 1 112 ? 33.45782 43.09415 23.03383 1.000 52.83964 112 GLY A CA 1
ATOM 1073 C C . GLY A 1 112 ? 34.12469 44.38672 23.46068 1.000 53.15903 112 GLY A C 1
ATOM 1074 O O . GLY A 1 112 ? 33.45815 45.41023 23.64016 1.000 49.24362 112 GLY A O 1
ATOM 1078 N N . CYS A 1 113 ? 35.44749 44.35985 23.63384 1.000 55.39507 113 CYS A N 1
ATOM 1079 C CA . CYS A 1 113 ? 36.16193 45.57540 24.00588 1.000 55.08399 113 CYS A CA 1
ATOM 1080 C C . CYS A 1 113 ? 36.12695 46.59852 22.87842 1.000 51.05904 113 CYS A C 1
ATOM 1081 O O . CYS A 1 113 ? 35.94292 47.79604 23.12533 1.000 49.56403 113 CYS A O 1
ATOM 1089 N N . LEU A 1 114 ? 36.29671 46.14785 21.63359 1.000 53.98669 114 LEU A N 1
ATOM 1090 C CA . LEU A 1 114 ? 36.22049 47.06935 20.50632 1.000 53.49360 114 LEU A CA 1
ATOM 1091 C C . LEU A 1 114 ? 34.84685 47.72100 20.41530 1.000 57.70889 114 LEU A C 1
ATOM 1092 O O . LEU A 1 114 ? 34.73823 48.89151 20.03251 1.000 57.37720 114 LEU A O 1
ATOM 1108 N N . GLN A 1 115 ? 33.78972 46.98567 20.76471 1.000 50.26272 115 GLN A N 1
ATOM 1109 C CA . GLN A 1 115 ? 32.44728 47.55444 20.73732 1.000 57.92610 115 GLN A CA 1
ATOM 1110 C C . GLN A 1 115 ? 32.20528 48.49464 21.91180 1.000 54.09478 115 GLN A C 1
ATOM 1111 O O . GLN A 1 115 ? 31.46591 49.47438 21.77340 1.000 60.13192 115 GLN A O 1
ATOM 1125 N N . ALA A 1 116 ? 32.82342 48.21358 23.06461 1.000 53.95440 116 ALA A N 1
ATOM 1126 C CA . ALA A 1 116 ? 32.68377 49.08614 24.22600 1.000 47.47027 116 ALA A CA 1
ATOM 1127 C C . ALA A 1 116 ? 33.68247 50.23853 24.20079 1.000 53.37272 116 ALA A C 1
ATOM 1128 O O . ALA A 1 116 ? 33.40642 51.30118 24.76679 1.000 46.75774 116 ALA A O 1
ATOM 1135 N N . GLY A 1 117 ? 34.83813 50.04788 23.56856 1.000 55.75138 117 GLY A N 1
ATOM 1136 C CA . GLY A 1 117 ? 35.83563 51.09205 23.49515 1.000 56.77837 117 GLY A CA 1
ATOM 1137 C C . GLY A 1 117 ? 36.82277 51.10787 24.63571 1.000 52.05027 117 GLY A C 1
ATOM 1138 O O . GLY A 1 117 ? 37.34970 52.17592 24.96934 1.000 56.04952 117 GLY A O 1
ATOM 1142 N N . CYS A 1 118 ? 37.09206 49.96091 25.24754 1.000 59.26556 118 CYS A N 1
ATOM 1143 C CA . CYS A 1 118 ? 38.01613 49.85348 26.36671 1.000 58.26878 118 CYS A CA 1
ATOM 1144 C C . CYS A 1 118 ? 39.21334 49.00218 25.96656 1.000 64.16121 118 CYS A C 1
ATOM 1145 O O . CYS A 1 118 ? 39.19704 48.29067 24.95997 1.000 56.00862 118 CYS A O 1
ATOM 1153 N N . ALA A 1 119 ? 40.26429 49.08012 26.78062 1.000 59.04738 119 ALA A N 1
ATOM 1154 C CA . ALA A 1 119 ? 41.50221 48.36156 26.51771 1.000 62.18621 119 ALA A CA 1
ATOM 1155 C C . ALA A 1 119 ? 41.47650 47.00897 27.21584 1.000 67.11210 119 ALA A C 1
ATOM 1156 O O . ALA A 1 119 ? 41.13794 46.91906 28.40039 1.000 65.52171 119 ALA A O 1
ATOM 1163 N N . LEU A 1 120 ? 41.84041 45.96335 26.47969 1.000 69.36384 120 LEU A N 1
ATOM 1164 C CA . LEU A 1 120 ? 41.87330 44.61848 27.03358 1.000 72.24772 120 LEU A CA 1
ATOM 1165 C C . LEU A 1 120 ? 43.12657 44.42360 27.87524 1.000 71.62496 120 LEU A C 1
ATOM 1166 O O . LEU A 1 120 ? 44.21329 44.88701 27.51716 1.000 78.87665 120 LEU A O 1
ATOM 1182 N N . ILE A 1 121 ? 42.96613 43.73395 28.99977 1.000 69.93201 121 ILE A N 1
ATOM 1183 C CA . ILE A 1 121 ? 44.07601 43.46182 29.90192 1.000 76.10783 121 ILE A CA 1
ATOM 1184 C C . ILE A 1 121 ? 44.44286 41.98254 29.82198 1.000 78.91007 121 ILE A C 1
ATOM 1185 O O . ILE A 1 121 ? 43.60114 41.11246 30.05160 1.000 86.44618 121 ILE A O 1
ATOM 1201 N N . ASP A 1 138 ? 31.66154 28.78261 34.58260 1.000 73.57761 138 ASP A N 1
ATOM 1202 C CA . ASP A 1 138 ? 31.29225 30.06597 35.16933 1.000 71.43073 138 ASP A CA 1
ATOM 1203 C C . ASP A 1 138 ? 32.43825 31.06439 35.03351 1.000 70.35781 138 ASP A C 1
ATOM 1204 O O . ASP A 1 138 ? 33.52884 30.84545 35.56138 1.000 72.26016 138 ASP A O 1
ATOM 1212 N N . LEU A 1 139 ? 32.18315 32.15926 34.32392 1.000 63.92079 139 LEU A N 1
ATOM 1213 C CA . LEU A 1 139 ? 33.18210 33.18228 34.06251 1.000 63.40710 139 LEU A CA 1
ATOM 1214 C C . LEU A 1 139 ? 32.84300 34.46051 34.81849 1.000 59.73497 139 LEU A C 1
ATOM 1215 O O . LEU A 1 139 ? 31.71441 34.66174 35.27488 1.000 67.01247 139 LEU A O 1
ATOM 1231 N N . ALA A 1 140 ? 33.84412 35.32933 34.94213 1.000 60.40105 140 ALA A N 1
ATOM 1232 C CA . ALA A 1 140 ? 33.68777 36.59472 35.64293 1.000 64.55523 140 ALA A CA 1
ATOM 1233 C C . ALA A 1 140 ? 34.61315 37.62512 35.01593 1.000 60.41958 140 ALA A C 1
ATOM 1234 O O . ALA A 1 140 ? 35.73130 37.29914 34.60780 1.000 57.07159 140 ALA A O 1
ATOM 1241 N N . GLY A 1 141 ? 34.13726 38.86887 34.94513 1.000 63.82954 141 GLY A N 1
ATOM 1242 C CA . GLY A 1 141 ? 34.91307 39.94457 34.37559 1.000 56.58398 141 GLY A CA 1
ATOM 1243 C C . GLY A 1 141 ? 34.96443 41.13562 35.31126 1.000 60.19885 141 GLY A C 1
ATOM 1244 O O . GLY A 1 141 ? 34.15362 41.27760 36.22740 1.000 59.53720 141 GLY A O 1
ATOM 1248 N N . PHE A 1 142 ? 35.94496 41.99962 35.06013 1.000 52.47901 142 PHE A N 1
ATOM 1249 C CA . PHE A 1 142 ? 36.15360 43.20154 35.85608 1.000 57.04739 142 PHE A CA 1
ATOM 1250 C C . PHE A 1 142 ? 36.56081 44.33479 34.92960 1.000 53.00622 142 PHE A C 1
ATOM 1251 O O . PHE A 1 142 ? 37.50319 44.18948 34.14558 1.000 54.20833 142 PHE A O 1
ATOM 1268 N N . ALA A 1 143 ? 35.84670 45.45464 35.01825 1.000 51.27500 143 ALA A N 1
ATOM 1269 C CA . ALA A 1 143 ? 36.10430 46.61779 34.18461 1.000 50.35997 143 ALA A CA 1
ATOM 1270 C C . ALA A 1 143 ? 36.24845 47.85369 35.05950 1.000 47.60241 143 ALA A C 1
ATOM 1271 O O . ALA A 1 143 ? 35.62091 47.96533 36.11607 1.000 49.58454 143 ALA A O 1
ATOM 1278 N N . VAL A 1 144 ? 37.08969 48.77935 34.60847 1.000 44.64674 144 VAL A N 1
ATOM 1279 C CA . VAL A 1 144 ? 37.30771 50.05428 35.27937 1.000 41.27678 144 VAL A CA 1
ATOM 1280 C C . VAL A 1 144 ? 36.91331 51.16213 34.31535 1.000 35.87331 144 VAL A C 1
ATOM 1281 O O . VAL A 1 144 ? 37.29505 51.13259 33.13933 1.000 39.69376 144 VAL A O 1
ATOM 1294 N N . GLY A 1 145 ? 36.14556 52.13240 34.81304 1.000 37.22030 145 GLY A N 1
ATOM 1295 C CA . GLY A 1 145 ? 35.70210 53.25202 34.01137 1.000 37.35973 145 GLY A CA 1
ATOM 1296 C C . GLY A 1 145 ? 35.88732 54.56389 34.75251 1.000 34.21390 145 GLY A C 1
ATOM 1297 O O . GLY A 1 145 ? 36.33876 54.59707 35.89946 1.000 34.96442 145 GLY A O 1
ATOM 1301 N N . VAL A 1 146 ? 35.51976 55.64281 34.06824 1.000 32.23687 146 VAL A N 1
ATOM 1302 C CA . VAL A 1 146 ? 35.67230 56.99286 34.59520 1.000 36.67187 146 VAL A CA 1
ATOM 1303 C C . VAL A 1 146 ? 34.43505 57.80229 34.23321 1.000 30.45016 146 VAL A C 1
ATOM 1304 O O . VAL A 1 146 ? 33.85669 57.62670 33.15565 1.000 33.64378 146 VAL A O 1
ATOM 1317 N N . VAL A 1 147 ? 34.02972 58.68893 35.14080 1.000 33.30895 147 VAL A N 1
ATOM 1318 C CA . VAL A 1 147 ? 32.88867 59.57307 34.93214 1.000 37.35005 147 VAL A CA 1
ATOM 1319 C C . VAL A 1 147 ? 33.20200 60.92686 35.55604 1.000 30.98967 147 VAL A C 1
ATOM 1320 O O . VAL A 1 147 ? 33.84238 61.00280 36.61029 1.000 34.14271 147 VAL A O 1
ATOM 1333 N N . GLU A 1 148 ? 32.75328 61.99754 34.90135 1.000 34.21910 148 GLU A N 1
ATOM 1334 C CA . GLU A 1 148 ? 32.86907 63.32678 35.48679 1.000 36.20350 148 GLU A CA 1
ATOM 1335 C C . GLU A 1 148 ? 32.05460 63.40697 36.77281 1.000 37.08263 148 GLU A C 1
ATOM 1336 O O . GLU A 1 148 ? 30.95606 62.85326 36.86797 1.000 33.86453 148 GLU A O 1
ATOM 1348 N N . ARG A 1 149 ? 32.59912 64.11209 37.76669 1.000 36.43091 149 ARG A N 1
ATOM 1349 C CA . ARG A 1 149 ? 31.90527 64.24985 39.04285 1.000 40.26273 149 ARG A CA 1
ATOM 1350 C C . ARG A 1 149 ? 30.48178 64.75991 38.84960 1.000 42.64371 149 ARG A C 1
ATOM 1351 O O . ARG A 1 149 ? 29.54447 64.27144 39.49137 1.000 36.90239 149 ARG A O 1
ATOM 1372 N N . ALA A 1 150 ? 30.30127 65.74437 37.96937 1.000 39.68669 150 ALA A N 1
ATOM 1373 C CA . ALA A 1 150 ? 28.99361 66.35041 37.75962 1.000 44.79860 150 ALA A CA 1
ATOM 1374 C C . ALA A 1 150 ? 28.04795 65.46865 36.95503 1.000 42.68143 150 ALA A C 1
ATOM 1375 O O . ALA A 1 150 ? 26.84790 65.76340 36.90591 1.000 39.51152 150 ALA A O 1
ATOM 1382 N N . GLN A 1 151 ? 28.54753 64.40081 36.33615 1.000 36.79282 151 GLN A N 1
ATOM 1383 C CA . GLN A 1 151 ? 27.73271 63.53116 35.50113 1.000 36.70037 151 GLN A CA 1
ATOM 1384 C C . GLN A 1 151 ? 27.48131 62.16876 36.12935 1.000 33.81078 151 GLN A C 1
ATOM 1385 O O . GLN A 1 151 ? 26.78691 61.34235 35.52712 1.000 36.85808 151 GLN A O 1
ATOM 1399 N N . ILE A 1 152 ? 28.01170 61.91426 37.32510 1.000 36.02563 152 ILE A N 1
ATOM 1400 C CA . ILE A 1 152 ? 27.90989 60.58735 37.91723 1.000 40.57243 152 ILE A CA 1
ATOM 1401 C C . ILE A 1 152 ? 26.45407 60.28158 38.24331 1.000 37.79749 152 ILE A C 1
ATOM 1402 O O . ILE A 1 152 ? 25.69096 61.16012 38.66720 1.000 39.63726 152 ILE A O 1
ATOM 1418 N N . LEU A 1 153 ? 26.06324 59.02961 38.04379 1.000 38.86900 153 LEU A N 1
ATOM 1419 C CA . LEU A 1 153 ? 24.70288 58.56130 38.24646 1.000 42.13046 153 LEU A CA 1
ATOM 1420 C C . LEU A 1 153 ? 24.68557 57.44036 39.27622 1.000 36.39057 153 LEU A C 1
ATOM 1421 O O . LEU A 1 153 ? 25.69554 56.75692 39.47768 1.000 41.57350 153 LEU A O 1
ATOM 1437 N N . PRO A 1 154 ? 23.54845 57.22062 39.95696 1.000 42.88410 154 PRO A N 1
ATOM 1438 C CA . PRO A 1 154 ? 22.30436 57.99092 39.82546 1.000 46.46658 154 PRO A CA 1
ATOM 1439 C C . PRO A 1 154 ? 22.35286 59.31767 40.57264 1.000 41.80999 154 PRO A C 1
ATOM 1440 O O . PRO A 1 154 ? 23.14957 59.47666 41.49719 1.000 37.24172 154 PRO A O 1
ATOM 1451 N N . THR A 1 155 ? 21.50805 60.25397 40.16944 1.000 39.52913 155 THR A N 1
ATOM 1452 C CA . THR A 1 155 ? 21.40563 61.53545 40.84612 1.000 43.98679 155 THR A CA 1
ATOM 1453 C C . THR A 1 155 ? 20.45728 61.43088 42.03023 1.000 46.61180 155 THR A C 1
ATOM 1454 O O . THR A 1 155 ? 19.59599 60.54800 42.07574 1.000 51.46430 155 THR A O 1
ATOM 1465 N N . PRO A 1 156 ? 20.59041 62.31759 43.01452 1.000 53.23214 156 PRO A N 1
ATOM 1466 C CA . PRO A 1 156 ? 19.64950 62.33832 44.14529 1.000 54.02084 156 PRO A CA 1
ATOM 1467 C C . PRO A 1 156 ? 18.38095 63.14629 43.90776 1.000 47.96384 156 PRO A C 1
ATOM 1468 O O . PRO A 1 156 ? 17.60188 63.31754 44.84985 1.000 52.17177 156 PRO A O 1
ATOM 1479 N N . ASP A 1 157 ? 18.15641 63.64116 42.69220 1.000 48.37121 157 ASP A N 1
ATOM 1480 C CA . ASP A 1 157 ? 16.98064 64.43619 42.36990 1.000 56.65268 157 ASP A CA 1
ATOM 1481 C C . ASP A 1 157 ? 15.80841 63.59090 41.88307 1.000 44.50804 157 ASP A C 1
ATOM 1482 O O . ASP A 1 157 ? 14.83152 64.14574 41.36882 1.000 50.48816 157 ASP A O 1
ATOM 149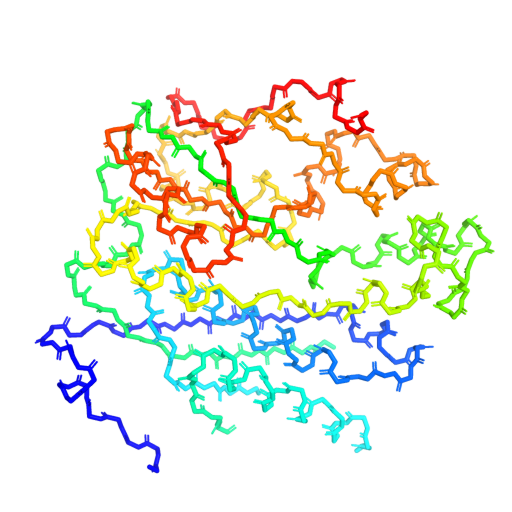1 N N . ILE A 1 158 ? 15.88049 62.26910 42.03138 1.000 46.42660 158 ILE A N 1
ATOM 1492 C CA . ILE A 1 158 ? 14.80431 61.40321 41.56611 1.000 44.33932 158 ILE A CA 1
ATOM 1493 C C . ILE A 1 158 ? 13.59022 61.59020 42.46531 1.000 40.20869 158 ILE A C 1
ATOM 1494 O O . ILE A 1 158 ? 13.70394 61.59137 43.69866 1.000 42.01231 158 ILE A O 1
ATOM 1510 N N . ALA A 1 159 ? 12.41965 61.74867 41.85141 1.000 35.44648 159 ALA A N 1
ATOM 1511 C CA . ALA A 1 159 ? 11.19614 61.99071 42.59906 1.000 43.74295 159 ALA A CA 1
ATOM 1512 C C . ALA A 1 159 ? 10.02214 61.34993 41.87264 1.000 46.13230 159 ALA A C 1
ATOM 1513 O O . ALA A 1 159 ? 10.12548 60.94002 40.71342 1.000 35.27934 159 ALA A O 1
ATOM 1520 N N . SER A 1 160 ? 8.89450 61.27116 42.57692 1.000 42.75079 160 SER A N 1
ATOM 1521 C CA . SER A 1 160 ? 7.67642 60.73985 41.98262 1.000 40.01302 160 SER A CA 1
ATOM 1522 C C . SER A 1 160 ? 7.24961 61.59869 40.79960 1.000 41.12487 160 SER A C 1
ATOM 1523 O O . SER A 1 160 ? 7.28764 62.83117 40.85600 1.000 42.29272 160 SER A O 1
ATOM 1531 N N . GLY A 1 161 ? 6.83616 60.93757 39.72285 1.000 40.78255 161 GLY A N 1
ATOM 1532 C CA . GLY A 1 161 ? 6.47052 61.59907 38.49649 1.000 38.55624 161 GLY A CA 1
ATOM 1533 C C . GLY A 1 161 ? 7.51842 61.51731 37.40852 1.000 40.01738 161 GLY A C 1
ATOM 1534 O O . GLY A 1 161 ? 7.19957 61.76663 36.24005 1.000 42.31374 161 GLY A O 1
ATOM 1538 N N . ASP A 1 162 ? 8.75815 61.18870 37.76037 1.000 44.61120 162 ASP A N 1
ATOM 1539 C CA . ASP A 1 162 ? 9.78052 60.96313 36.75134 1.000 39.74289 162 ASP A CA 1
ATOM 1540 C C . ASP A 1 162 ? 9.41624 59.73920 35.91478 1.000 39.86772 162 ASP A C 1
ATOM 1541 O O . ASP A 1 162 ? 8.67747 58.85234 36.34994 1.000 37.55431 162 ASP A O 1
ATOM 1550 N N . VAL A 1 163 ? 9.94030 59.70427 34.69474 1.000 36.74722 163 VAL A N 1
ATOM 1551 C CA . VAL A 1 163 ? 9.53319 58.72993 33.69068 1.000 33.32132 163 VAL A CA 1
ATOM 1552 C C . VAL A 1 163 ? 10.61096 57.66711 33.54079 1.000 41.42993 163 VAL A C 1
ATOM 1553 O O . VAL A 1 163 ? 11.81216 57.96637 33.57829 1.000 36.48208 163 VAL A O 1
ATOM 1566 N N . LEU A 1 164 ? 10.17922 56.41969 33.37139 1.000 35.19207 164 LEU A N 1
ATOM 1567 C CA . LEU A 1 164 ? 11.07242 55.30829 33.07757 1.000 35.72385 164 LEU A CA 1
ATOM 1568 C C . LEU A 1 164 ? 11.07073 55.04931 31.57692 1.000 36.13973 164 LEU A C 1
ATOM 1569 O O . LEU A 1 164 ? 10.00510 54.97146 30.95580 1.000 34.59171 164 LEU A O 1
ATOM 1585 N N . LEU A 1 165 ? 12.26181 54.93917 31.00073 1.000 34.92565 165 LEU A N 1
ATOM 1586 C CA . LEU A 1 165 ? 12.44895 54.53132 29.61857 1.000 34.48411 165 LEU A CA 1
ATOM 1587 C C . LEU A 1 165 ? 13.04967 53.13288 29.58911 1.000 35.69283 165 LEU A C 1
ATOM 1588 O O . LEU A 1 165 ? 13.69979 52.69194 30.54103 1.000 35.36436 165 LEU A O 1
ATOM 1604 N N . ALA A 1 166 ? 12.82766 52.43604 28.47876 1.000 32.74259 166 ALA A N 1
ATOM 1605 C CA . ALA A 1 166 ? 13.29662 51.07068 28.31066 1.000 33.95217 166 ALA A CA 1
ATOM 1606 C C . ALA A 1 166 ? 14.11109 50.96487 27.03341 1.000 35.86943 166 ALA A C 1
ATOM 1607 O O . ALA A 1 166 ? 13.74531 51.54001 26.00512 1.000 34.06319 166 ALA A O 1
ATOM 1614 N N . LEU A 1 167 ? 15.21974 50.23366 27.10938 1.000 35.46419 167 LEU A N 1
ATOM 1615 C CA . LEU A 1 167 ? 16.03744 49.90248 25.95147 1.000 35.18975 167 LEU A CA 1
ATOM 1616 C C . LEU A 1 167 ? 15.86402 48.42062 25.64938 1.000 32.24167 167 LEU A C 1
ATOM 1617 O O . LEU A 1 167 ? 15.93014 47.58718 26.55940 1.000 29.61358 167 LEU A O 1
ATOM 1633 N N . SER A 1 168 ? 15.64436 48.09570 24.38021 1.000 32.20319 168 SER A N 1
ATOM 1634 C CA . SER A 1 168 ? 15.40457 46.71358 23.99665 1.000 38.11708 168 SER A CA 1
ATOM 1635 C C . SER A 1 168 ? 16.66004 45.87291 24.21009 1.000 38.99410 168 SER A C 1
ATOM 1636 O O . SER A 1 168 ? 17.78859 46.33831 24.04373 1.000 36.38081 168 SER A O 1
ATOM 1644 N N . SER A 1 169 ? 16.44780 44.61957 24.60029 1.000 37.63573 169 SER A N 1
ATOM 1645 C CA . SER A 1 169 ? 17.52638 43.64949 24.70706 1.000 38.22319 169 SER A CA 1
ATOM 1646 C C . SER A 1 169 ? 17.65062 42.86674 23.40361 1.000 37.98466 169 SER A C 1
ATOM 1647 O O . SER A 1 169 ? 16.72590 42.82015 22.58876 1.000 47.72126 169 SER A O 1
ATOM 1655 N N . SER A 1 170 ? 18.81692 42.25191 23.20963 1.000 36.41282 170 SER A N 1
ATOM 1656 C CA . SER A 1 170 ? 19.02540 41.38984 22.05443 1.000 35.23749 170 SER A CA 1
ATOM 1657 C C . SER A 1 170 ? 18.42792 40.00367 22.24493 1.000 43.53127 170 SER A C 1
ATOM 1658 O O . SER A 1 170 ? 18.33569 39.24299 21.27403 1.000 46.86157 170 SER A O 1
ATOM 1666 N N . GLY A 1 171 ? 18.02327 39.66241 23.46390 1.000 40.41756 171 GLY A N 1
ATOM 1667 C CA . GLY A 1 171 ? 17.54883 38.33787 23.78135 1.000 32.27957 171 GLY A CA 1
ATOM 1668 C C . GLY A 1 171 ? 17.68097 38.08612 25.26668 1.000 33.51383 171 GLY A C 1
ATOM 1669 O O . GLY A 1 171 ? 17.51170 38.99617 26.08461 1.000 38.26732 171 GLY A O 1
ATOM 1673 N N . PRO A 1 172 ? 18.00014 36.84731 25.65343 1.000 34.52373 172 PRO A N 1
ATOM 1674 C CA . PRO A 1 172 ? 18.18526 36.55912 27.08472 1.000 38.42793 172 PRO A CA 1
ATOM 1675 C C . PRO A 1 172 ? 19.45385 37.15831 27.66561 1.000 37.39006 172 PRO A C 1
ATOM 1676 O O . PRO A 1 172 ? 19.62961 37.11418 28.89049 1.000 34.12888 172 PRO A O 1
ATOM 1687 N N . HIS A 1 173 ? 20.32952 37.72633 26.83505 1.000 30.68122 173 HIS A N 1
ATOM 1688 C CA . HIS A 1 173 ? 21.62609 38.21283 27.29470 1.000 37.45977 173 HIS A CA 1
ATOM 1689 C C . HIS A 1 173 ? 22.38228 37.09488 28.00539 1.000 34.81649 173 HIS A C 1
ATOM 1690 O O . HIS A 1 173 ? 22.81457 36.13654 27.35728 1.000 36.48947 173 HIS A O 1
ATOM 1704 N N . SER A 1 174 ? 22.54004 37.18934 29.33045 1.000 35.28494 174 SER A N 1
ATOM 1705 C CA . SER A 1 174 ? 23.38267 36.24728 30.06061 1.000 41.57164 174 SER A CA 1
ATOM 1706 C C . SER A 1 174 ? 22.70420 35.68343 31.30550 1.000 39.35569 174 SER A C 1
ATOM 1707 O O . SER A 1 174 ? 23.39056 35.17134 32.19550 1.000 40.05389 174 SER A O 1
ATOM 1715 N N . ASN A 1 175 ? 21.37816 35.75057 31.38991 1.000 43.56981 175 ASN A N 1
ATOM 1716 C CA . ASN A 1 175 ? 20.67062 35.32187 32.58801 1.000 47.49152 175 ASN A CA 1
ATOM 1717 C C . ASN A 1 175 ? 19.45035 34.49519 32.21318 1.000 39.82165 175 ASN A C 1
ATOM 1718 O O . ASN A 1 175 ? 18.80741 34.73386 31.18818 1.000 43.44639 175 ASN A O 1
ATOM 1729 N N . GLY A 1 176 ? 19.14512 33.51384 33.05910 1.000 39.15054 176 GLY A N 1
ATOM 1730 C CA . GLY A 1 176 ? 17.95194 32.71026 32.89862 1.000 38.33550 176 GLY A CA 1
ATOM 1731 C C . GLY A 1 176 ? 18.09121 31.50038 32.00697 1.000 40.26991 176 GLY A C 1
ATOM 1732 O O . GLY A 1 176 ? 17.07349 30.97429 31.54249 1.000 42.39260 176 GLY A O 1
ATOM 1736 N N . PHE A 1 177 ? 19.31244 31.02524 31.76420 1.000 42.38824 177 PHE A N 1
ATOM 1737 C CA . PHE A 1 177 ? 19.49923 29.93293 30.81648 1.000 43.59188 177 PHE A CA 1
ATOM 1738 C C . PHE A 1 177 ? 19.20193 28.56912 31.42643 1.000 44.72070 177 PHE A C 1
ATOM 1739 O O . PHE A 1 177 ? 18.85510 27.63601 30.69389 1.000 41.23707 177 PHE A O 1
ATOM 1756 N N . SER A 1 178 ? 19.32405 28.42552 32.74684 1.000 41.90189 178 SER A N 1
ATOM 1757 C CA . SER A 1 178 ? 18.97628 27.15526 33.37561 1.000 44.87382 178 SER A CA 1
ATOM 1758 C C . SER A 1 178 ? 17.52210 26.79519 33.09605 1.000 46.98170 178 SER A C 1
ATOM 1759 O O . SER A 1 178 ? 17.21077 25.65967 32.71832 1.000 46.50726 178 SER A O 1
ATOM 1767 N N . LEU A 1 179 ? 16.61497 27.75985 33.26834 1.000 46.78439 179 LEU A N 1
ATOM 1768 C CA . LEU A 1 179 ? 15.20413 27.50380 32.99743 1.000 40.83941 179 LEU A CA 1
ATOM 1769 C C . LEU A 1 179 ? 14.94429 27.38119 31.50142 1.000 35.30342 179 LEU A C 1
ATOM 1770 O O . LEU A 1 179 ? 14.15947 26.52890 31.06997 1.000 34.90462 179 LEU A O 1
ATOM 1786 N N . ILE A 1 180 ? 15.59657 28.22204 30.69504 1.000 37.04957 180 ILE A N 1
ATOM 1787 C CA . ILE A 1 180 ? 15.37695 28.18988 29.25212 1.000 40.32732 180 ILE A CA 1
ATOM 1788 C C . ILE A 1 180 ? 15.74994 26.82676 28.68242 1.000 38.59420 180 ILE A C 1
ATOM 1789 O O . ILE A 1 180 ? 15.01832 26.26306 27.85958 1.000 38.85870 180 ILE A O 1
ATOM 1805 N N . ARG A 1 181 ? 16.89290 26.27645 29.10462 1.000 41.22777 181 ARG A N 1
ATOM 1806 C CA . ARG A 1 181 ? 17.29755 24.95852 28.62287 1.000 38.77188 181 ARG A CA 1
ATOM 1807 C C . ARG A 1 181 ? 16.22894 23.91492 28.91982 1.000 34.64892 181 ARG A C 1
ATOM 1808 O O . ARG A 1 181 ? 15.92300 23.06685 28.07345 1.000 37.00268 181 ARG A O 1
ATOM 1818 N N . LYS A 1 182 ? 15.65480 23.95808 30.12369 1.000 38.67958 182 LYS A N 1
ATOM 1819 C CA . LYS A 1 182 ? 14.59560 23.02009 30.47399 1.000 39.37133 182 LYS A CA 1
ATOM 1820 C C . LYS A 1 182 ? 13.39717 23.16678 29.54559 1.000 39.25326 182 LYS A C 1
ATOM 1821 O O . LYS A 1 182 ? 12.83323 22.16818 29.08343 1.000 41.04606 182 LYS A O 1
ATOM 1840 N N . ILE A 1 183 ? 12.98871 24.40486 29.26518 1.000 37.73132 183 ILE A N 1
ATOM 1841 C CA . ILE A 1 183 ? 11.80989 24.62034 28.43366 1.000 37.93965 183 ILE A CA 1
ATOM 1842 C C . ILE A 1 183 ? 12.06812 24.14875 27.00906 1.000 38.69065 183 ILE A C 1
ATOM 1843 O O . ILE A 1 183 ? 11.18805 23.56527 26.36511 1.000 43.52117 183 ILE A O 1
ATOM 1859 N N . VAL A 1 184 ? 13.27368 24.38923 26.49366 1.000 35.68392 184 VAL A N 1
ATOM 1860 C CA . VAL A 1 184 ? 13.59239 23.95961 25.13673 1.000 44.36197 184 VAL A CA 1
ATOM 1861 C C . VAL A 1 184 ? 13.59203 22.43814 25.04426 1.000 42.38553 184 VAL A C 1
ATOM 1862 O O . VAL A 1 184 ? 13.06653 21.86181 24.08443 1.000 40.08137 184 VAL A O 1
ATOM 1875 N N . SER A 1 185 ? 14.16949 21.76330 26.04103 1.000 40.39194 185 SER A N 1
ATOM 1876 C CA . SER A 1 185 ? 14.27585 20.30893 25.98594 1.000 49.15676 185 SER A CA 1
ATOM 1877 C C . SER A 1 185 ? 12.90397 19.65002 26.06733 1.000 45.94234 185 SER A C 1
ATOM 1878 O O . SER A 1 185 ? 12.58788 18.75273 25.27722 1.000 43.96143 185 SER A O 1
ATOM 1886 N N . LEU A 1 186 ? 12.07484 20.07614 27.02327 1.000 43.00397 186 LEU A N 1
ATOM 1887 C CA . LEU A 1 186 ? 10.75086 19.48233 27.16686 1.000 44.20991 186 LEU A CA 1
ATOM 1888 C C . LEU A 1 186 ? 9.85806 19.75945 25.96600 1.000 44.33791 186 LEU A C 1
ATOM 1889 O O . LEU A 1 186 ? 8.86707 19.04854 25.77032 1.000 47.25602 186 LEU A O 1
ATOM 1905 N N . SER A 1 187 ? 10.17952 20.77267 25.16567 1.000 42.31357 187 SER A N 1
ATOM 1906 C CA . SER A 1 187 ? 9.47082 21.02986 23.91990 1.000 40.75457 187 SER A CA 1
ATOM 1907 C C . SER A 1 187 ? 9.98802 20.17692 22.76742 1.000 42.00605 187 SER A C 1
ATOM 1908 O O . SER A 1 187 ? 9.59803 20.41067 21.61846 1.000 46.97875 187 SER A O 1
ATOM 1916 N N . ASN A 1 188 ? 10.86037 19.20703 23.05085 1.000 42.67603 188 ASN A N 1
ATOM 1917 C CA . ASN A 1 188 ? 11.38659 18.29233 22.03709 1.000 48.04283 188 ASN A CA 1
ATOM 1918 C C . ASN A 1 188 ? 12.19422 19.03862 20.97714 1.000 46.75040 188 ASN A C 1
ATOM 1919 O O . ASN A 1 188 ? 12.13797 18.71902 19.78749 1.000 40.30377 188 ASN A O 1
ATOM 1930 N N . LEU A 1 189 ? 12.96052 20.03473 21.41519 1.000 40.35744 189 LEU A N 1
ATOM 1931 C CA . LEU A 1 189 ? 13.83397 20.80207 20.54438 1.000 47.40606 189 LEU A CA 1
ATOM 1932 C C . LEU A 1 189 ? 15.28373 20.62439 20.97548 1.000 41.95953 189 LEU A C 1
ATOM 1933 O O . LEU A 1 189 ? 15.57700 20.29877 22.12931 1.000 46.89658 189 LEU A O 1
ATOM 1949 N N . SER A 1 190 ? 16.19155 20.85251 20.02981 1.000 45.26059 190 SER A N 1
ATOM 1950 C CA . SER A 1 190 ? 17.62332 20.80285 20.28327 1.000 48.54094 190 SER A CA 1
ATOM 1951 C C . SER A 1 190 ? 18.25800 22.09649 19.79097 1.000 40.23232 190 SER A C 1
ATOM 1952 O O . SER A 1 190 ? 17.67507 22.83582 18.99307 1.000 42.87629 190 SER A O 1
ATOM 1960 N N . LEU A 1 191 ? 19.47297 22.36022 20.27706 1.000 45.19014 191 LEU A N 1
ATOM 1961 C CA . LEU A 1 191 ? 20.10582 23.65054 20.02188 1.000 42.51472 191 LEU A CA 1
ATOM 1962 C C . LEU A 1 191 ? 20.24218 23.93917 18.53205 1.000 40.80272 191 LEU A C 1
ATOM 1963 O O . LEU A 1 191 ? 20.14790 25.09925 18.11705 1.000 46.91797 191 LEU A O 1
ATOM 1979 N N . HIS A 1 192 ? 20.46016 22.91440 17.71357 1.000 44.36292 192 HIS A N 1
ATOM 1980 C CA . HIS A 1 192 ? 20.64252 23.10670 16.28112 1.000 47.25871 192 HIS A CA 1
ATOM 1981 C C . HIS A 1 192 ? 19.35038 22.94379 15.48956 1.000 43.81546 192 HIS A C 1
ATOM 1982 O O . HIS A 1 192 ? 19.39646 22.88900 14.25625 1.000 44.28317 192 HIS A O 1
ATOM 1996 N N . ASP A 1 193 ? 18.20583 22.87659 16.16347 1.000 43.14303 193 ASP A N 1
ATOM 1997 C CA . ASP A 1 193 ? 16.92666 22.91546 15.47607 1.000 42.58401 193 ASP A CA 1
ATOM 1998 C C . ASP A 1 193 ? 16.59212 24.34770 15.06735 1.000 46.63621 193 ASP A C 1
ATOM 1999 O O . ASP A 1 193 ? 17.06611 25.31914 15.66220 1.000 47.66114 193 ASP A O 1
ATOM 2008 N N . THR A 1 194 ? 15.76130 24.47127 14.03677 1.000 45.30626 194 THR A N 1
ATOM 2009 C CA . THR A 1 194 ? 15.27664 25.78247 13.62857 1.000 43.64367 194 THR A CA 1
ATOM 2010 C C . THR A 1 194 ? 14.39570 26.36319 14.72847 1.000 44.16066 194 THR A C 1
ATOM 2011 O O . THR A 1 194 ? 13.48940 25.69164 15.23140 1.000 42.78617 194 THR A O 1
ATOM 2022 N N . ALA A 1 195 ? 14.66613 27.60364 15.10801 1.000 42.45765 195 ALA A N 1
ATOM 2023 C CA . ALA A 1 195 ? 13.90526 28.24691 16.17146 1.000 50.75434 195 ALA A CA 1
ATOM 2024 C C . ALA A 1 195 ? 12.44166 28.36789 15.76151 1.000 42.84180 195 ALA A C 1
ATOM 2025 O O . ALA A 1 195 ? 12.14830 28.97896 14.72230 1.000 51.84518 195 ALA A O 1
ATOM 2032 N N . PRO A 1 196 ? 11.49904 27.81351 16.52964 1.000 40.15292 196 PRO A N 1
ATOM 2033 C CA . PRO A 1 196 ? 10.08508 27.92258 16.13274 1.000 46.61907 196 PRO A CA 1
ATOM 2034 C C . PRO A 1 196 ? 9.56720 29.34791 16.13238 1.000 44.23541 196 PRO A C 1
ATOM 2035 O O . PRO A 1 196 ? 8.53855 29.61603 15.49911 1.000 52.77774 196 PRO A O 1
ATOM 2046 N N . TRP A 1 197 ? 10.24054 30.26903 16.82096 1.000 44.54206 197 TRP A N 1
ATOM 2047 C CA . TRP A 1 197 ? 9.81670 31.66122 16.84980 1.000 50.45384 197 TRP A CA 1
ATOM 2048 C C . TRP A 1 197 ? 10.52654 32.51912 15.81172 1.000 52.67450 197 TRP A C 1
ATOM 2049 O O . TRP A 1 197 ? 10.01328 33.58612 15.45558 1.000 55.90289 197 TRP A O 1
ATOM 2070 N N . ASP A 1 198 ? 11.68622 32.08271 15.32056 1.000 55.94162 198 ASP A N 1
ATOM 2071 C CA . ASP A 1 198 ? 12.42520 32.80304 14.28158 1.000 55.83660 198 ASP A CA 1
ATOM 2072 C C . ASP A 1 198 ? 12.95505 31.76160 13.29954 1.000 60.95586 198 ASP A C 1
ATOM 2073 O O . ASP A 1 198 ? 13.99225 31.13750 13.54466 1.000 61.64728 198 ASP A O 1
ATOM 2082 N N . LYS A 1 199 ? 12.24252 31.58458 12.18554 1.000 63.28378 199 LYS A N 1
ATOM 2083 C CA . LYS A 1 199 ? 12.59259 30.54449 11.22667 1.000 63.83120 199 LYS A CA 1
ATOM 2084 C C . LYS A 1 199 ? 13.94130 30.78454 10.56072 1.000 65.70515 199 LYS A C 1
ATOM 2085 O O . LYS A 1 199 ? 14.48989 29.85712 9.95528 1.000 66.25689 199 LYS A O 1
ATOM 2104 N N . ASN A 1 200 ? 14.48993 31.99236 10.66048 1.000 61.59123 200 ASN A N 1
ATOM 2105 C CA . ASN A 1 200 ? 15.73553 32.33190 9.98743 1.000 61.12010 200 ASN A CA 1
ATOM 2106 C C . ASN A 1 200 ? 16.97604 31.96888 10.79392 1.000 59.33308 200 ASN A C 1
ATOM 2107 O O . ASN A 1 200 ? 18.09124 32.25050 10.34225 1.000 60.68433 200 ASN A O 1
ATOM 2118 N N . THR A 1 201 ? 16.81974 31.35444 11.96386 1.000 59.41710 201 THR A N 1
ATOM 2119 C CA . THR A 1 201 ? 17.96318 31.02810 12.80231 1.000 56.23810 201 THR A CA 1
ATOM 2120 C C . THR A 1 201 ? 17.64973 29.78313 13.61929 1.000 50.15837 201 THR A C 1
ATOM 2121 O O . THR A 1 201 ? 16.50220 29.33721 13.70104 1.000 50.83586 201 THR A O 1
ATOM 2132 N N . SER A 1 202 ? 18.69105 29.22768 14.22937 1.000 44.45954 202 SER A N 1
ATOM 2133 C CA . SER A 1 202 ? 18.55904 28.04366 15.06119 1.000 46.39649 202 SER A CA 1
ATOM 2134 C C . SER A 1 202 ? 18.33562 28.43693 16.51775 1.000 40.85128 202 SER A C 1
ATOM 2135 O O . SER A 1 202 ? 18.59134 29.57020 16.93069 1.000 37.86212 202 SER A O 1
ATOM 2143 N N . VAL A 1 203 ? 17.85301 27.46984 17.30021 1.000 39.08180 203 VAL A N 1
ATOM 2144 C CA . VAL A 1 203 ? 17.60839 27.71645 18.71741 1.000 40.66784 203 VAL A CA 1
ATOM 2145 C C . VAL A 1 203 ? 18.89536 28.13661 19.41318 1.000 43.06841 203 VAL A C 1
ATOM 2146 O O . VAL A 1 203 ? 18.90917 29.08601 20.20585 1.000 43.91985 203 VAL A O 1
ATOM 2159 N N . GLY A 1 204 ? 19.99713 27.44116 19.12677 1.000 47.06618 204 GLY A N 1
ATOM 2160 C CA . GLY A 1 204 ? 21.25051 27.75947 19.79150 1.000 42.23225 204 GLY A CA 1
ATOM 2161 C C . GLY A 1 204 ? 21.72424 29.16979 19.50147 1.000 43.05902 204 GLY A C 1
ATOM 2162 O O . GLY A 1 204 ? 22.10911 29.91006 20.41075 1.000 42.18997 204 GLY A O 1
ATOM 2166 N N . ASP A 1 205 ? 21.70812 29.56001 18.22547 1.000 39.31867 205 ASP A N 1
ATOM 2167 C CA . ASP A 1 205 ? 22.16849 30.89508 17.85700 1.000 46.16090 205 ASP A CA 1
ATOM 2168 C C . ASP A 1 205 ? 21.31306 31.96901 18.51905 1.000 47.79281 205 ASP A C 1
ATOM 2169 O O . ASP A 1 205 ? 21.83443 32.95075 19.05936 1.000 38.27444 205 ASP A O 1
ATOM 2178 N N . ALA A 1 206 ? 19.98963 31.79644 18.48531 1.000 47.69569 206 ALA A N 1
ATOM 2179 C CA . ALA A 1 206 ? 19.10172 32.77500 19.10250 1.000 41.70158 206 ALA A CA 1
ATOM 2180 C C . ALA A 1 206 ? 19.38377 32.91163 20.59335 1.000 45.41666 206 ALA A C 1
ATOM 2181 O O . ALA A 1 206 ? 19.35303 34.02058 21.13985 1.000 45.07340 206 ALA A O 1
ATOM 2188 N N . LEU A 1 207 ? 19.66390 31.79545 21.26895 1.000 42.50317 207 LEU A N 1
ATOM 2189 C CA . LEU A 1 207 ? 19.94386 31.84583 22.69864 1.000 47.30784 207 LEU A CA 1
ATOM 2190 C C . LEU A 1 207 ? 21.33715 32.39061 22.99030 1.000 46.37444 207 LEU A C 1
ATOM 2191 O O . LEU A 1 207 ? 21.55237 32.99521 24.04682 1.000 40.43611 207 LEU A O 1
ATOM 2207 N N . LEU A 1 208 ? 22.28728 32.18899 22.08169 1.000 41.80487 208 LEU A N 1
ATOM 2208 C CA . LEU A 1 208 ? 23.65280 32.65147 22.27932 1.000 49.62987 208 LEU A CA 1
ATOM 2209 C C . LEU A 1 208 ? 23.87312 34.07913 21.79672 1.000 40.21820 208 LEU A C 1
ATOM 2210 O O . LEU A 1 208 ? 25.00994 34.55897 21.84009 1.000 38.26630 208 LEU A O 1
ATOM 2226 N N . THR A 1 209 ? 22.82666 34.76195 21.34165 1.000 42.80687 209 THR A N 1
ATOM 2227 C CA . THR A 1 209 ? 22.96345 36.14628 20.91397 1.000 44.77362 209 THR A CA 1
ATOM 2228 C C . THR A 1 209 ? 23.67707 36.94951 22.00024 1.000 41.73359 209 THR A C 1
ATOM 2229 O O . THR A 1 209 ? 23.26148 36.90785 23.16696 1.000 39.82013 209 THR A O 1
ATOM 2240 N N . PRO A 1 210 ? 24.73884 37.68116 21.66750 1.000 40.14852 210 PRO A N 1
ATOM 2241 C CA . PRO A 1 210 ? 25.51359 38.35668 22.71336 1.000 42.23732 210 PRO A CA 1
ATOM 2242 C C . PRO A 1 210 ? 24.73505 39.48595 23.36446 1.000 37.04499 210 PRO A C 1
ATOM 2243 O O . PRO A 1 210 ? 23.89552 40.14056 22.74176 1.000 30.90986 210 PRO A O 1
ATOM 2254 N N . THR A 1 211 ? 25.02758 39.70251 24.64454 1.000 39.88191 211 THR A N 1
ATOM 2255 C CA . THR A 1 211 ? 24.44725 40.82658 25.36439 1.000 41.31261 211 THR A CA 1
ATOM 2256 C C . THR A 1 211 ? 24.82056 42.13343 24.67740 1.000 34.98891 211 THR A C 1
ATOM 2257 O O . THR A 1 211 ? 25.96387 42.33078 24.25748 1.000 33.84987 211 THR A O 1
ATOM 2268 N N . LYS A 1 212 ? 23.84442 43.02747 24.55668 1.000 38.52576 212 LYS A N 1
ATOM 2269 C CA . LYS A 1 212 ? 24.09513 44.31535 23.92979 1.000 37.00469 212 LYS A CA 1
ATOM 2270 C C . LYS A 1 212 ? 25.05213 45.14543 24.77824 1.000 33.59758 212 LYS A C 1
ATOM 2271 O O . LYS A 1 212 ? 25.07212 45.05218 26.00904 1.000 34.35963 212 LYS A O 1
ATOM 2290 N N . VAL A 1 213 ? 25.86089 45.95365 24.10067 1.000 34.23863 213 VAL A N 1
ATOM 2291 C CA . VAL A 1 213 ? 26.75185 46.91094 24.74522 1.000 33.84583 213 VAL A CA 1
ATOM 2292 C C . VAL A 1 213 ? 26.08982 48.27858 24.65459 1.000 35.09160 213 VAL A C 1
ATOM 2293 O O . VAL A 1 213 ? 25.86382 48.79438 23.55309 1.000 37.64942 213 VAL A O 1
ATOM 2306 N N . TYR A 1 214 ? 25.77221 48.86284 25.80941 1.000 31.93416 214 TYR A N 1
ATOM 2307 C CA . TYR A 1 214 ? 25.03231 50.11410 25.87864 1.000 35.16501 214 TYR A CA 1
ATOM 2308 C C . TYR A 1 214 ? 25.93389 51.31953 26.12666 1.000 38.50211 214 TYR A C 1
ATOM 2309 O O . TYR A 1 214 ? 25.45135 52.36261 26.57933 1.000 37.75156 214 TYR A O 1
ATOM 2327 N N . ILE A 1 215 ? 27.22781 51.20444 25.83060 1.000 40.21958 215 ILE A N 1
ATOM 2328 C CA . ILE A 1 215 ? 28.15548 52.29695 26.11502 1.000 45.93201 215 ILE A CA 1
ATOM 2329 C C . ILE A 1 215 ? 27.95265 53.44004 25.12607 1.000 44.80491 215 ILE A C 1
ATOM 2330 O O . ILE A 1 215 ? 27.67086 54.58068 25.51323 1.000 43.14492 215 ILE A O 1
ATOM 2346 N N . LYS A 1 216 ? 28.09529 53.14915 23.83388 1.000 39.20951 216 LYS A N 1
ATOM 2347 C CA . LYS A 1 216 ? 28.02499 54.20575 22.82787 1.000 42.57176 216 LYS A CA 1
ATOM 2348 C C . LYS A 1 216 ? 26.71629 54.98006 22.86904 1.000 48.20546 216 LYS A C 1
ATOM 2349 O O . LYS A 1 216 ? 26.76118 56.22259 22.89450 1.000 48.82461 216 LYS A O 1
ATOM 2368 N N . PRO A 1 217 ? 25.53901 54.34608 22.87713 1.000 46.78362 217 PRO A N 1
ATOM 2369 C CA . PRO A 1 217 ? 24.29216 55.12502 22.78692 1.000 44.85328 217 PRO A CA 1
ATOM 2370 C C . PRO A 1 217 ? 23.94453 55.89843 24.04954 1.000 39.67478 217 PRO A C 1
ATOM 2371 O O . PRO A 1 217 ? 23.09005 56.79126 23.98171 1.000 44.98465 217 PRO A O 1
ATOM 2382 N N . LEU A 1 218 ? 24.57162 55.60213 25.18635 1.000 40.71901 218 LEU A N 1
ATOM 2383 C CA . LEU A 1 218 ? 24.24542 56.27694 26.43651 1.000 43.91473 218 LEU A CA 1
ATOM 2384 C C . LEU A 1 218 ? 25.19286 57.41724 26.77860 1.000 39.75492 218 LEU A C 1
ATOM 2385 O O . LEU A 1 218 ? 24.75670 58.40695 27.37483 1.000 34.76177 218 LEU A O 1
ATOM 2401 N N . LEU A 1 219 ? 26.46981 57.30960 26.41847 1.000 37.76804 219 LEU A N 1
ATOM 2402 C CA . LEU A 1 219 ? 27.42447 58.35822 26.76555 1.000 42.94445 219 LEU A CA 1
ATOM 2403 C C . LEU A 1 219 ? 26.98200 59.74777 26.32284 1.000 37.24333 219 LEU A C 1
ATOM 2404 O O . LEU A 1 219 ? 27.11626 60.68945 27.12195 1.000 36.41774 219 LEU A O 1
ATOM 2420 N N . PRO A 1 220 ? 26.46544 59.95253 25.10558 1.000 38.79545 220 PRO A N 1
ATOM 2421 C CA . PRO A 1 220 ? 26.02523 61.30897 24.73044 1.000 37.45394 220 PRO A CA 1
ATOM 2422 C C . PRO A 1 220 ? 25.02006 61.89955 25.70137 1.000 40.45011 220 PRO A C 1
ATOM 2423 O O . PRO A 1 220 ? 25.13510 63.07517 26.07286 1.000 34.14039 220 PRO A O 1
ATOM 2434 N N . GLY A 1 221 ? 24.03024 61.11069 26.12656 1.000 40.73584 221 GLY A N 1
ATOM 2435 C CA . GLY A 1 221 ? 23.05155 61.61080 27.07471 1.000 39.02812 221 GLY A CA 1
ATOM 2436 C C . GLY A 1 221 ? 23.60434 61.75507 28.47614 1.000 34.52894 221 GLY A C 1
ATOM 2437 O O . GLY A 1 221 ? 23.13347 62.59359 29.24919 1.000 32.17842 221 GLY A O 1
ATOM 2441 N N . ILE A 1 222 ? 24.60116 60.94110 28.82784 1.000 37.29517 222 ILE A N 1
ATOM 2442 C CA . ILE A 1 222 ? 25.25549 61.09961 30.12086 1.000 39.46313 222 ILE A CA 1
ATOM 2443 C C . ILE A 1 222 ? 25.98059 62.43705 30.18206 1.000 44.77384 222 ILE A C 1
ATOM 2444 O O . ILE A 1 222 ? 25.90893 63.15598 31.18656 1.000 34.73852 222 ILE A O 1
ATOM 2460 N N . LYS A 1 223 ? 26.68252 62.79515 29.10588 1.000 40.65751 223 LYS A N 1
ATOM 2461 C CA . LYS A 1 223 ? 27.40782 64.05893 29.08012 1.000 44.69244 223 LYS A CA 1
ATOM 2462 C C . LYS A 1 223 ? 26.45940 65.24908 29.09216 1.000 43.57092 223 LYS A C 1
ATOM 2463 O O . LYS A 1 223 ? 26.81691 66.31764 29.60098 1.000 45.97439 223 LYS A O 1
ATOM 2482 N N . SER A 1 224 ? 25.25274 65.08507 28.55391 1.000 47.14114 224 SER A N 1
ATOM 2483 C CA . SER A 1 224 ? 24.27236 66.16058 28.49079 1.000 38.61824 224 SER A CA 1
ATOM 2484 C C . SER A 1 224 ? 23.35792 66.20728 29.70790 1.000 39.55645 224 SER A C 1
ATOM 2485 O O . SER A 1 224 ? 22.48417 67.07734 29.77289 1.000 43.72038 224 SER A O 1
ATOM 2493 N N . GLY A 1 225 ? 23.52749 65.29659 30.66198 1.000 38.97108 225 GLY A N 1
ATOM 2494 C CA . GLY A 1 225 ? 22.70199 65.30149 31.85368 1.000 42.94365 225 GLY A CA 1
ATOM 2495 C C . GLY A 1 225 ? 21.25078 64.95312 31.61450 1.000 41.21209 225 GLY A C 1
ATOM 2496 O O . GLY A 1 225 ? 20.38112 65.39110 32.37450 1.000 36.07893 225 GLY A O 1
ATOM 2500 N N . LEU A 1 226 ? 20.96300 64.16787 30.57720 1.000 37.05669 226 LEU A N 1
ATOM 2501 C CA . LEU A 1 226 ? 19.58446 63.82519 30.25792 1.000 38.77769 226 LEU A CA 1
ATOM 2502 C C . LEU A 1 226 ? 19.01600 62.74514 31.16724 1.000 40.07910 226 LEU A C 1
ATOM 2503 O O . LEU A 1 226 ? 17.78996 62.63488 31.28176 1.000 36.80956 226 LEU A O 1
ATOM 2519 N N . TYR A 1 227 ? 19.86681 61.95634 31.81464 1.000 34.46349 227 TYR A N 1
ATOM 2520 C CA . TYR A 1 227 ? 19.43469 60.81411 32.60201 1.000 35.04721 227 TYR A CA 1
ATOM 2521 C C . TYR A 1 227 ? 19.67357 61.06429 34.08395 1.000 39.02121 227 TYR A C 1
ATOM 2522 O O . TYR A 1 227 ? 20.58221 61.80448 34.47022 1.000 43.77901 227 TYR A O 1
ATOM 2540 N N . LYS A 1 228 ? 18.83780 60.43690 34.91362 1.000 39.20160 228 LYS A N 1
ATOM 2541 C CA . LYS A 1 228 ? 18.96386 60.52464 36.36064 1.000 37.53148 228 LYS A CA 1
ATOM 2542 C C . LYS A 1 228 ? 19.40331 59.21849 37.00399 1.000 39.30888 228 LYS A C 1
ATOM 2543 O O . LYS A 1 228 ? 19.90315 59.24329 38.13344 1.000 35.39856 228 LYS A O 1
ATOM 2562 N N . GLY A 1 229 ? 19.23710 58.09570 36.31788 1.000 37.87415 229 GLY A N 1
ATOM 2563 C CA . GLY A 1 229 ? 19.63204 56.81186 36.86158 1.000 38.78106 229 GLY A CA 1
ATOM 2564 C C . GLY A 1 229 ? 19.31348 55.71998 35.86461 1.000 35.20682 229 GLY A C 1
ATOM 2565 O O . GLY A 1 229 ? 18.50843 55.90251 34.94455 1.000 29.31525 229 GLY A O 1
ATOM 2569 N N . MET A 1 230 ? 19.97328 54.58019 36.05714 1.000 39.45340 230 MET A N 1
ATOM 2570 C CA . MET A 1 230 ? 19.78149 53.43931 35.17856 1.000 36.01743 230 MET A CA 1
ATOM 2571 C C . MET A 1 230 ? 19.84541 52.15423 35.98817 1.000 37.49013 230 MET A C 1
ATOM 2572 O O . MET A 1 230 ? 20.36620 52.12098 37.10561 1.000 43.37493 230 MET A O 1
ATOM 2586 N N . SER A 1 231 ? 19.31693 51.08665 35.39631 1.000 36.02117 231 SER A N 1
ATOM 2587 C CA . SER A 1 231 ? 19.42945 49.74581 35.95600 1.000 33.07243 231 SER A CA 1
ATOM 2588 C C . SER A 1 231 ? 19.68352 48.77819 34.81245 1.000 32.21651 231 SER A C 1
ATOM 2589 O O . SER A 1 231 ? 18.84537 48.64116 33.91607 1.000 30.88784 231 SER A O 1
ATOM 2597 N N . HIS A 1 232 ? 20.84705 48.13365 34.82928 1.000 37.76523 232 HIS A N 1
ATOM 2598 C CA . HIS A 1 232 ? 21.12775 47.05926 33.88584 1.000 32.55031 232 HIS A CA 1
ATOM 2599 C C . HIS A 1 232 ? 20.30317 45.84053 34.27694 1.000 30.75537 232 HIS A C 1
ATOM 2600 O O . HIS A 1 232 ? 20.44690 45.31944 35.38736 1.000 30.46964 232 HIS A O 1
ATOM 2614 N N . ILE A 1 233 ? 19.42698 45.39787 33.38059 1.000 31.55795 233 ILE A N 1
ATOM 2615 C CA . ILE A 1 233 ? 18.52233 44.29221 33.67758 1.000 36.38558 233 ILE A CA 1
ATOM 2616 C C . ILE A 1 233 ? 19.27845 42.98760 33.45163 1.000 33.24733 233 ILE A C 1
ATOM 2617 O O . ILE A 1 233 ? 19.52536 42.58714 32.31197 1.000 30.98040 233 ILE A O 1
ATOM 2633 N N . THR A 1 234 ? 19.64092 42.30852 34.55051 1.000 33.69416 234 THR A N 1
ATOM 2634 C CA . THR A 1 234 ? 20.33814 41.02965 34.48384 1.000 39.89506 234 THR A CA 1
ATOM 2635 C C . THR A 1 234 ? 19.44471 39.96236 35.08614 1.000 36.82316 234 THR A C 1
ATOM 2636 O O . THR A 1 234 ? 18.31240 39.79521 34.65398 1.000 40.66873 234 THR A O 1
ATOM 2640 N N . GLY A 1 235 ? 19.93722 39.23022 36.07694 1.000 42.64319 235 GLY A N 1
ATOM 2641 C CA . GLY A 1 235 ? 19.15104 38.21203 36.72165 1.000 37.50952 235 GLY A CA 1
ATOM 2642 C C . GLY A 1 235 ? 18.10692 38.80225 37.64629 1.000 37.51332 235 GLY A C 1
ATOM 2643 O O . GLY A 1 235 ? 18.29070 39.86193 38.24571 1.000 45.98206 235 GLY A O 1
ATOM 2644 N N . GLY A 1 236 ? 16.98726 38.09778 37.75744 1.000 36.93105 236 GLY A N 1
ATOM 2645 C CA . GLY A 1 2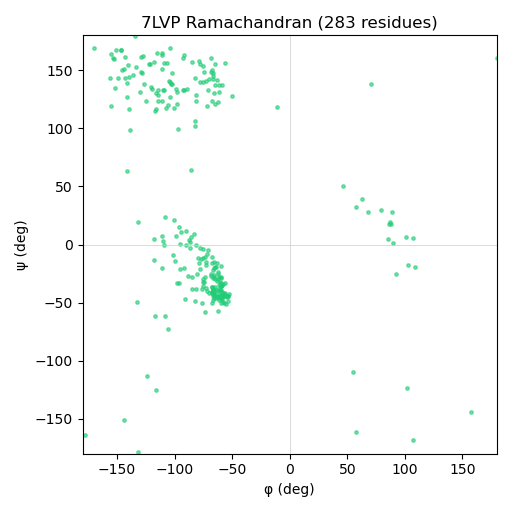36 ? 15.88931 38.54596 38.58511 1.000 46.79916 236 GLY A CA 1
ATOM 2646 C C . GLY A 1 236 ? 14.92231 39.49953 37.92334 1.000 35.90531 236 GLY A C 1
ATOM 2647 O O . GLY A 1 236 ? 14.01975 40.00593 38.59971 1.000 34.97344 236 GLY A O 1
ATOM 2651 N N . GLY A 1 237 ? 15.08360 39.76902 36.63000 1.000 35.37784 237 GLY A N 1
ATOM 2652 C CA . GLY A 1 237 ? 14.14507 40.59314 35.90032 1.000 40.26031 237 GLY A CA 1
ATOM 2653 C C . GLY A 1 237 ? 13.97425 41.98451 36.49556 1.000 38.50635 237 GLY A C 1
ATOM 2654 O O . GLY A 1 237 ? 14.80074 42.48204 37.26537 1.000 34.59503 237 GLY A O 1
ATOM 2658 N N . PHE A 1 238 ? 12.85886 42.61476 36.11321 1.000 34.94313 238 PHE A N 1
ATOM 2659 C CA . PHE A 1 238 ? 12.56513 43.95722 36.59916 1.000 33.46655 238 PHE A CA 1
ATOM 2660 C C . PHE A 1 238 ? 12.51210 43.99394 38.12097 1.000 34.85646 238 PHE A C 1
ATOM 2661 O O . PHE A 1 238 ? 13.06178 44.90582 38.74944 1.000 31.97989 238 PHE A O 1
ATOM 2678 N N . THR A 1 239 ? 11.85734 43.00346 38.72980 1.000 33.03494 239 THR A N 1
ATOM 2679 C CA . THR A 1 239 ? 11.57772 43.06417 40.16006 1.000 40.97347 239 THR A CA 1
ATOM 2680 C C . THR A 1 239 ? 12.85144 43.24147 40.97458 1.000 40.13976 239 THR A C 1
ATOM 2681 O O . THR A 1 239 ? 12.87970 44.02326 41.93215 1.000 36.72024 239 THR A O 1
ATOM 2692 N N . GLU A 1 240 ? 13.91610 42.53117 40.60999 1.000 34.23486 240 GLU A N 1
ATOM 2693 C CA . GLU A 1 240 ? 15.13215 42.54168 41.41164 1.000 42.09933 240 GLU A CA 1
ATOM 2694 C C . GLU A 1 240 ? 16.09162 43.65972 41.02677 1.000 35.22002 240 GLU A C 1
ATOM 2695 O O . GLU A 1 240 ? 16.84889 44.13097 41.88292 1.000 37.10964 240 GLU A O 1
ATOM 2707 N N . ASN A 1 241 ? 16.06482 44.11454 39.77352 1.000 31.39748 241 ASN A N 1
ATOM 2708 C CA . ASN A 1 241 ? 17.07127 45.05306 39.29058 1.000 36.01479 241 ASN A CA 1
ATOM 2709 C C . ASN A 1 241 ? 16.66623 46.51293 39.47333 1.000 39.36818 241 ASN A C 1
ATOM 2710 O O . ASN A 1 241 ? 17.47031 47.32338 39.94599 1.000 44.40395 241 ASN A O 1
ATOM 2721 N N . ILE A 1 242 ? 15.43556 46.87133 39.09590 1.000 34.34081 242 ILE A N 1
ATOM 2722 C CA . ILE A 1 242 ? 15.03275 48.27907 39.14120 1.000 35.42014 242 ILE A CA 1
ATOM 2723 C C . ILE A 1 242 ? 15.14302 48.85231 40.54596 1.000 36.03701 242 ILE A C 1
ATOM 2724 O O . ILE A 1 242 ? 15.57412 50.00720 40.68772 1.000 36.09799 242 ILE A O 1
ATOM 2740 N N . PRO A 1 243 ? 14.77127 48.14244 41.61471 1.000 36.39267 243 PRO A N 1
ATOM 2741 C CA . PRO A 1 243 ? 14.86524 48.74840 42.95453 1.000 39.27138 243 PRO A CA 1
ATOM 2742 C C . PRO A 1 243 ? 16.27214 49.17267 43.33911 1.000 41.88246 243 PRO A C 1
ATOM 2743 O O . PRO A 1 243 ? 16.42683 49.99099 44.25415 1.000 42.09366 243 PRO A O 1
ATOM 2754 N N . ARG A 1 244 ? 17.30336 48.65022 42.67200 1.000 43.56216 244 ARG A N 1
ATOM 2755 C CA . ARG A 1 244 ? 18.67120 48.99872 43.03311 1.000 49.62999 244 ARG A CA 1
ATOM 2756 C C . ARG A 1 244 ? 18.99786 50.45720 42.73316 1.000 48.47580 244 ARG A C 1
ATOM 2757 O O . ARG A 1 244 ? 19.99737 50.97297 43.24554 1.000 35.80300 244 ARG A O 1
ATOM 2778 N N . ILE A 1 245 ? 18.18448 51.13197 41.91780 1.000 42.83729 245 ILE A N 1
ATOM 2779 C CA . ILE A 1 245 ? 18.46041 52.52905 41.60471 1.000 40.03713 245 ILE A CA 1
ATOM 2780 C C . ILE A 1 245 ? 18.26020 53.40883 42.83217 1.000 40.28483 245 ILE A C 1
ATOM 2781 O O . ILE A 1 245 ? 18.86337 54.48342 42.93736 1.000 45.50145 245 ILE A O 1
ATOM 2797 N N . PHE A 1 246 ? 17.42460 52.98091 43.77189 1.000 40.97396 246 PHE A N 1
ATOM 2798 C CA . PHE A 1 246 ? 17.06722 53.78813 44.92746 1.000 44.40149 246 PHE A CA 1
ATOM 2799 C C . PHE A 1 246 ? 17.79529 53.30261 46.17654 1.000 47.56573 246 PHE A C 1
ATOM 2800 O O . PHE A 1 246 ? 18.41550 52.23689 46.19822 1.000 46.43563 246 PHE A O 1
ATOM 2817 N N . SER A 1 247 ? 17.70616 54.10955 47.23107 1.000 52.11091 247 SER A N 1
ATOM 2818 C CA . SER A 1 247 ? 18.30819 53.75479 48.50569 1.000 58.66333 247 SER A CA 1
ATOM 2819 C C . SER A 1 247 ? 17.57368 52.57147 49.13031 1.000 63.75905 247 SER A C 1
ATOM 2820 O O . SER A 1 247 ? 16.43107 52.25707 48.78377 1.000 58.59191 247 SER A O 1
ATOM 2828 N N . SER A 1 248 ? 18.25169 51.91020 50.07101 1.000 63.14911 248 SER A N 1
ATOM 2829 C CA . SER A 1 248 ? 17.65273 50.75569 50.73168 1.000 65.05362 248 SER A CA 1
ATOM 2830 C C . SER A 1 248 ? 16.40651 51.14316 51.51667 1.000 67.50043 248 SER A C 1
ATOM 2831 O O . SER A 1 248 ? 15.47805 50.33637 51.64358 1.000 62.24148 248 SER A O 1
ATOM 2839 N N . ALA A 1 249 ? 16.36463 52.36636 52.04773 1.000 64.58395 249 ALA A N 1
ATOM 2840 C CA . ALA A 1 249 ? 15.21727 52.85929 52.79797 1.000 57.77712 249 ALA A CA 1
ATOM 2841 C C . ALA A 1 249 ? 14.43879 53.91985 52.02730 1.000 58.85093 249 ALA A C 1
ATOM 2842 O O . ALA A 1 249 ? 13.74266 54.73933 52.63539 1.000 53.64431 249 ALA A O 1
ATOM 2849 N N . SER A 1 250 ? 14.54015 53.91927 50.70170 1.000 58.02282 250 SER A N 1
ATOM 2850 C CA . SER A 1 250 ? 13.86272 54.92890 49.90286 1.000 57.14479 250 SER A CA 1
ATOM 2851 C C . SER A 1 250 ? 12.36164 54.67220 49.87668 1.000 57.43710 250 SER A C 1
ATOM 2852 O O . SER A 1 250 ? 11.90909 53.52673 49.79535 1.000 53.97403 250 SER A O 1
ATOM 2860 N N . ASN A 1 251 ? 11.58849 55.75258 49.95254 1.000 55.36303 251 ASN A N 1
ATOM 2861 C CA . ASN A 1 251 ? 10.13938 55.67021 49.84646 1.000 56.92513 251 ASN A CA 1
ATOM 2862 C C . ASN A 1 251 ? 9.66165 55.58861 48.40397 1.000 52.21906 251 ASN A C 1
ATOM 2863 O O . ASN A 1 251 ? 8.45010 55.50075 48.17417 1.000 51.55316 251 ASN A O 1
ATOM 2874 N N . LEU A 1 252 ? 10.57232 55.61519 47.43622 1.000 47.82788 252 LEU A N 1
ATOM 2875 C CA . LEU A 1 252 ? 10.21062 55.64282 46.02918 1.000 50.29890 252 LEU A CA 1
ATOM 2876 C C . LEU A 1 252 ? 10.37071 54.26838 45.39270 1.000 43.38889 252 LEU A C 1
ATOM 2877 O O . LEU A 1 252 ? 11.24172 53.47966 45.76971 1.000 43.03019 252 LEU A O 1
ATOM 2893 N N . GLY A 1 253 ? 9.50961 53.99659 44.41698 1.000 41.29858 253 GLY A N 1
ATOM 2894 C CA . GLY A 1 253 ? 9.61221 52.81750 43.58441 1.000 36.09164 253 GLY A CA 1
ATOM 2895 C C . GLY A 1 253 ? 9.18065 53.14861 42.17097 1.000 43.70223 253 GLY A C 1
ATOM 2896 O O . GLY A 1 253 ? 9.31022 54.29822 41.73989 1.000 40.67239 253 GLY A O 1
ATOM 2900 N N . VAL A 1 254 ? 8.65000 52.17032 41.43973 1.000 38.31693 254 VAL A N 1
ATOM 2901 C CA . VAL A 1 254 ? 8.27812 52.37803 40.04740 1.000 32.65831 254 VAL A CA 1
ATOM 2902 C C . VAL A 1 254 ? 6.97337 51.65443 39.75163 1.000 36.46831 254 VAL A C 1
ATOM 2903 O O . VAL A 1 254 ? 6.61173 50.67952 40.41684 1.000 35.81713 254 VAL A O 1
ATOM 2916 N N . LYS A 1 255 ? 6.25787 52.16089 38.75142 1.000 35.49317 255 LYS A N 1
ATOM 2917 C CA . LYS A 1 255 ? 5.08647 51.50655 38.18323 1.000 34.11053 255 LYS A CA 1
ATOM 2918 C C . LYS A 1 255 ? 5.41334 51.18089 36.73331 1.000 31.45385 255 LYS A C 1
ATOM 2919 O O . LYS A 1 255 ? 5.64914 52.09165 35.93073 1.000 35.47460 255 LYS A O 1
ATOM 2938 N N . LEU A 1 256 ? 5.43387 49.89398 36.40204 1.000 32.99748 256 LEU A N 1
ATOM 2939 C CA . LEU A 1 256 ? 5.84266 49.42795 35.08388 1.000 31.91270 256 LEU A CA 1
ATOM 2940 C C . LEU A 1 256 ? 4.61578 49.02863 34.27481 1.000 41.11263 256 LEU A C 1
ATOM 2941 O O . LEU A 1 256 ? 3.79867 48.22066 34.73112 1.000 36.59165 256 LEU A O 1
ATOM 2957 N N . ASP A 1 257 ? 4.49540 49.59175 33.07337 1.000 39.69915 257 ASP A N 1
ATOM 2958 C CA . ASP A 1 257 ? 3.35639 49.34984 32.19029 1.000 40.23476 257 ASP A CA 1
ATOM 2959 C C . ASP A 1 257 ? 3.74970 48.27150 31.18584 1.000 38.03302 257 ASP A C 1
ATOM 2960 O O . ASP A 1 257 ? 4.41299 48.54979 30.18390 1.000 35.03067 257 ASP A O 1
ATOM 2969 N N . LEU A 1 258 ? 3.32487 47.03978 31.45010 1.000 35.90516 258 LEU A N 1
ATOM 2970 C CA . LEU A 1 258 ? 3.66409 45.91146 30.59393 1.000 35.50030 258 LEU A CA 1
ATOM 2971 C C . LEU A 1 258 ? 2.86910 45.88170 29.29510 1.000 36.65479 258 LEU A C 1
ATOM 2972 O O . LEU A 1 258 ? 3.12353 45.00999 28.45743 1.000 39.29042 258 LEU A O 1
ATOM 2988 N N . THR A 1 259 ? 1.92445 46.80044 29.10310 1.000 35.42560 259 THR A N 1
ATOM 2989 C CA . THR A 1 259 ? 1.20551 46.92528 27.84334 1.000 42.60677 259 THR A CA 1
ATOM 2990 C C . THR A 1 259 ? 1.81621 47.97686 26.92355 1.000 43.11565 259 THR A C 1
ATOM 2991 O O . THR A 1 259 ? 1.30478 48.18890 25.81896 1.000 39.88881 259 THR A O 1
ATOM 3002 N N . SER A 1 260 ? 2.89601 48.63637 27.34882 1.000 36.85860 260 SER A N 1
ATOM 3003 C CA . SER A 1 260 ? 3.51173 49.68376 26.54461 1.000 32.47989 260 SER A CA 1
ATOM 3004 C C . SER A 1 260 ? 4.28267 49.14102 25.34911 1.000 30.38923 260 SER A C 1
ATOM 3005 O O . SER A 1 260 ? 4.67230 49.92695 24.47968 1.000 32.02785 260 SER A O 1
ATOM 3013 N N . TYR A 1 261 ? 4.51021 47.83216 25.27880 1.000 42.33455 261 TYR A N 1
ATOM 3014 C CA . TYR A 1 261 ? 5.23563 47.24585 24.16276 1.000 41.37143 261 TYR A CA 1
ATOM 3015 C C . TYR A 1 261 ? 4.79102 45.80327 23.98938 1.000 41.85171 261 TYR A C 1
ATOM 3016 O O . TYR A 1 261 ? 4.22991 45.19114 24.90127 1.000 49.47020 261 TYR A O 1
ATOM 3034 N N . SER A 1 262 ? 5.04928 45.26636 22.80130 1.000 34.80632 262 SER A N 1
ATOM 3035 C CA . SER A 1 262 ? 4.75050 43.87375 22.49959 1.000 45.89504 262 SER A CA 1
ATOM 3036 C C . SER A 1 262 ? 5.94501 43.00587 22.87606 1.000 39.34945 262 SER A C 1
ATOM 3037 O O . SER A 1 262 ? 7.08934 43.34137 22.55438 1.000 40.05919 262 SER A O 1
ATOM 3045 N N . LEU A 1 263 ? 5.67868 41.90144 23.56198 1.000 39.68745 263 LEU A N 1
ATOM 3046 C CA . LEU A 1 263 ? 6.75113 40.99507 23.94990 1.000 40.71480 263 LEU A CA 1
ATOM 3047 C C . LEU A 1 263 ? 7.43556 40.44658 22.70122 1.000 32.95513 263 LEU A C 1
ATOM 3048 O O . LEU A 1 263 ? 6.74982 39.98250 21.77955 1.000 34.33752 263 LEU A O 1
ATOM 3064 N N . PRO A 1 264 ? 8.76670 40.48215 22.62396 1.000 32.27563 264 PRO A N 1
ATOM 3065 C CA . PRO A 1 264 ? 9.44919 39.83542 21.49676 1.000 37.07570 264 PRO A CA 1
ATOM 3066 C C . PRO A 1 264 ? 9.07452 38.36468 21.38678 1.000 33.45150 264 PRO A C 1
ATOM 3067 O O . PRO A 1 264 ? 8.67411 37.71918 22.35793 1.000 35.07521 264 PRO A O 1
ATOM 3078 N N . ALA A 1 265 ? 9.22994 37.83143 20.17218 1.000 37.45853 265 ALA A N 1
ATOM 3079 C CA . ALA A 1 265 ? 8.72561 36.49416 19.87554 1.000 42.94076 265 ALA A CA 1
ATOM 3080 C C . ALA A 1 265 ? 9.36375 35.43491 20.76633 1.000 38.01735 265 ALA A C 1
ATOM 3081 O O . ALA A 1 265 ? 8.68904 34.49479 21.20304 1.000 35.29657 265 ALA A O 1
ATOM 3088 N N . ILE A 1 266 ? 10.66321 35.55994 21.04190 1.000 39.24860 266 ILE A N 1
ATOM 3089 C CA . ILE A 1 266 ? 11.34827 34.52949 21.81749 1.000 35.73306 266 ILE A CA 1
ATOM 3090 C C . ILE A 1 266 ? 10.72824 34.40441 23.20356 1.000 34.78990 266 ILE A C 1
ATOM 3091 O O . ILE A 1 266 ? 10.59569 33.29896 23.74365 1.000 34.84663 266 ILE A O 1
ATOM 3107 N N . TRP A 1 267 ? 10.33635 35.53086 23.80051 1.000 34.61639 267 TRP A N 1
ATOM 3108 C CA . TRP A 1 267 ? 9.74195 35.49279 25.13174 1.000 34.95176 267 TRP A CA 1
ATOM 3109 C C . TRP A 1 267 ? 8.29849 35.00713 25.08652 1.000 35.71821 267 TRP A C 1
ATOM 3110 O O . TRP A 1 267 ? 7.86275 34.26960 25.97782 1.000 35.57662 267 TRP A O 1
ATOM 3131 N N . LYS A 1 268 ? 7.54079 35.40545 24.06210 1.000 32.12863 268 LYS A N 1
ATOM 3132 C CA . LYS A 1 268 ? 6.19776 34.85919 23.89906 1.000 42.03907 268 LYS A CA 1
ATOM 3133 C C . LYS A 1 268 ? 6.24071 33.34166 23.77505 1.000 39.22221 268 LYS A C 1
ATOM 3134 O O . LYS A 1 268 ? 5.40191 32.63706 24.34877 1.000 39.07786 268 LYS A O 1
ATOM 3153 N N . TRP A 1 269 ? 7.21087 32.82040 23.02247 1.000 38.35910 269 TRP A N 1
ATOM 3154 C CA . TRP A 1 269 ? 7.32320 31.37594 22.85985 1.000 41.98036 269 TRP A CA 1
ATOM 3155 C C . TRP A 1 269 ? 7.72357 30.71136 24.17092 1.000 39.61437 269 TRP A C 1
ATOM 3156 O O . TRP A 1 269 ? 7.08729 29.74711 24.60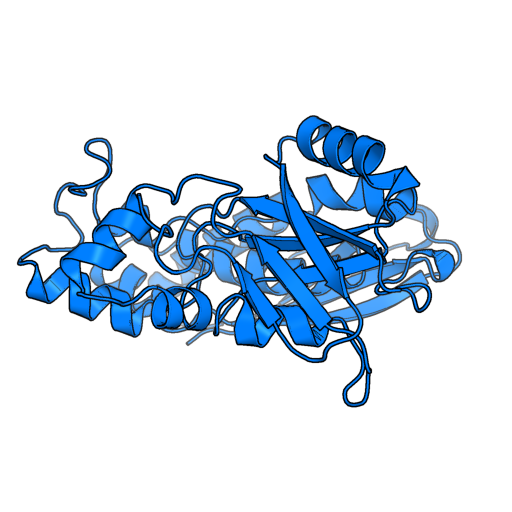996 1.000 41.37112 269 TRP A O 1
ATOM 3177 N N . LEU A 1 270 ? 8.77900 31.21793 24.81313 1.000 42.19950 270 LEU A N 1
ATOM 3178 C CA . LEU A 1 270 ? 9.20817 30.65151 26.08753 1.000 42.62371 270 LEU A CA 1
ATOM 3179 C C . LEU A 1 270 ? 8.09924 30.73366 27.12805 1.000 38.19699 270 LEU A C 1
ATOM 3180 O O . LEU A 1 270 ? 7.94787 29.83032 27.95896 1.000 40.53839 270 LEU A O 1
ATOM 3196 N N . MET A 1 271 ? 7.31133 31.80976 27.09688 1.000 39.26707 271 MET A N 1
ATOM 3197 C CA . MET A 1 271 ? 6.22896 31.96281 28.06330 1.000 40.25706 271 MET A CA 1
ATOM 3198 C C . MET A 1 271 ? 5.17741 30.87420 27.88812 1.000 39.65646 271 MET A C 1
ATOM 3199 O O . MET A 1 271 ? 4.64389 30.35065 28.87395 1.000 33.83238 271 MET A O 1
ATOM 3213 N N . ARG A 1 272 ? 4.87016 30.51512 26.63983 1.000 37.80628 272 ARG A N 1
ATOM 3214 C CA . ARG A 1 272 ? 3.86808 29.48740 26.38044 1.000 40.19903 272 ARG A CA 1
ATOM 3215 C C . ARG A 1 272 ? 4.45955 28.08827 26.50289 1.000 44.20976 272 ARG A C 1
ATOM 3216 O O . ARG A 1 272 ? 3.88321 27.21791 27.16550 1.000 39.73249 272 ARG A O 1
ATOM 3237 N N . ALA A 1 273 ? 5.61072 27.85498 25.86699 1.000 39.32444 273 ALA A N 1
ATOM 3238 C CA . ALA A 1 273 ? 6.21126 26.52572 25.88800 1.000 38.72545 273 ALA A CA 1
ATOM 3239 C C . ALA A 1 273 ? 6.51049 26.07330 27.31169 1.000 37.67287 273 ALA A C 1
ATOM 3240 O O . ALA A 1 273 ? 6.38835 24.88437 27.63282 1.000 38.34067 273 ALA A O 1
ATOM 3247 N N . GLY A 1 274 ? 6.90472 27.00208 28.17660 1.000 34.97888 274 GLY A N 1
ATOM 3248 C CA . GLY A 1 274 ? 7.24593 26.70129 29.54873 1.000 34.53508 274 GLY A CA 1
ATOM 3249 C C . GLY A 1 274 ? 6.15539 26.96984 30.56004 1.000 34.59277 274 GLY A C 1
ATOM 3250 O O . GLY A 1 274 ? 6.41056 26.85528 31.76505 1.000 32.63679 274 GLY A O 1
ATOM 3254 N N . ASN A 1 275 ? 4.94876 27.31460 30.11609 1.000 34.03468 275 ASN A N 1
ATOM 3255 C CA . ASN A 1 275 ? 3.83310 27.59905 31.01406 1.000 33.37419 275 ASN A CA 1
ATOM 3256 C C . ASN A 1 275 ? 4.28246 28.51019 32.15348 1.000 32.36622 275 ASN A C 1
ATOM 3257 O O . ASN A 1 275 ? 4.05453 28.23945 33.33462 1.000 38.25070 275 ASN A O 1
ATOM 3268 N N . VAL A 1 276 ? 4.94595 29.59932 31.78268 1.000 33.75004 276 VAL A N 1
ATOM 3269 C CA . VAL A 1 276 ? 5.49137 30.55791 32.73458 1.000 35.91816 276 VAL A CA 1
ATOM 3270 C C . VAL A 1 276 ? 4.50348 31.70788 32.85970 1.000 38.72330 276 VAL A C 1
ATOM 3271 O O . VAL A 1 276 ? 4.18920 32.37865 31.86840 1.000 33.67934 276 VAL A O 1
ATOM 3284 N N . GLU A 1 277 ? 4.01123 31.93511 34.07287 1.000 29.95202 277 GLU A N 1
ATOM 3285 C CA . GLU A 1 277 ? 3.05394 33.00350 34.30699 1.000 40.63517 277 GLU A CA 1
ATOM 3286 C C . GLU A 1 277 ? 3.75572 34.35609 34.29341 1.000 39.25042 277 GLU A C 1
ATOM 3287 O O . GLU A 1 277 ? 4.95099 34.46739 34.58613 1.000 35.47254 277 GLU A O 1
ATOM 3299 N N . ALA A 1 278 ? 2.98919 35.39258 33.94195 1.000 38.97773 278 ALA A N 1
ATOM 3300 C CA . ALA A 1 278 ? 3.57070 36.71200 33.72040 1.000 36.64072 278 ALA A CA 1
ATOM 3301 C C . ALA A 1 278 ? 4.35182 37.19684 34.93508 1.000 34.59945 278 ALA A C 1
ATOM 3302 O O . ALA A 1 278 ? 5.45220 37.74290 34.79406 1.000 32.26828 278 ALA A O 1
ATOM 3309 N N . LYS A 1 279 ? 3.79783 37.01985 36.13746 1.000 36.15394 279 LYS A N 1
ATOM 3310 C CA . LYS A 1 279 ? 4.50138 37.45961 37.33685 1.000 36.62037 279 LYS A CA 1
ATOM 3311 C C . LYS A 1 279 ? 5.82184 36.72514 37.51883 1.000 41.15626 279 LYS A C 1
ATOM 3312 O O . LYS A 1 279 ? 6.72005 37.24072 38.19379 1.000 38.75697 279 LYS A O 1
ATOM 3331 N N . GLU A 1 280 ? 5.95380 35.53132 36.93715 1.000 38.04678 280 GLU A N 1
ATOM 3332 C CA . GLU A 1 280 ? 7.21566 34.80345 36.98338 1.000 35.65285 280 GLU A CA 1
ATOM 3333 C C . GLU A 1 280 ? 8.17750 35.31115 35.91765 1.000 32.29040 280 GLU A C 1
ATOM 3334 O O . GLU A 1 280 ? 9.38432 35.41579 36.16494 1.000 33.02331 280 GLU A O 1
ATOM 3346 N N . MET A 1 281 ? 7.65936 35.63669 34.73150 1.000 34.04831 281 MET A N 1
ATOM 3347 C CA . MET A 1 281 ? 8.50572 36.17101 33.67136 1.000 36.42694 281 MET A CA 1
ATOM 3348 C C . MET A 1 281 ? 9.26505 37.40320 34.14679 1.000 36.91009 281 MET A C 1
ATOM 3349 O O . MET A 1 281 ? 10.49165 37.48366 34.01044 1.000 34.58894 281 MET A O 1
ATOM 3363 N N . VAL A 1 282 ? 8.55844 38.36613 34.72190 1.000 33.90668 282 VAL A N 1
ATOM 3364 C CA . VAL A 1 282 ? 9.15963 39.63796 35.09779 1.000 38.66541 282 VAL A CA 1
ATOM 3365 C C . VAL A 1 282 ? 10.11260 39.50582 36.28428 1.000 37.14500 282 VAL A C 1
ATOM 3366 O O . VAL A 1 282 ? 10.76235 40.47910 36.67068 1.000 37.81550 282 VAL A O 1
ATOM 3379 N N . ARG A 1 283 ? 10.19222 38.30947 36.87174 1.000 34.97650 283 ARG A N 1
ATOM 3380 C CA . ARG A 1 283 ? 11.10407 38.04286 37.98043 1.000 39.17850 283 ARG A CA 1
ATOM 3381 C C . ARG A 1 283 ? 12.23355 37.09656 37.59180 1.000 36.06557 283 ARG A C 1
ATOM 3382 O O . ARG A 1 283 ? 13.00503 36.67439 38.46115 1.000 40.33032 283 ARG A O 1
ATOM 3403 N N . THR A 1 284 ? 12.35263 36.75628 36.30828 1.000 34.87982 284 THR A N 1
ATOM 3404 C CA . THR A 1 284 ? 13.33884 35.77682 35.87244 1.000 43.58317 284 THR A CA 1
ATOM 3405 C C . THR A 1 284 ? 14.11769 36.27438 34.66138 1.000 40.45121 284 THR A C 1
ATOM 3406 O O . THR A 1 284 ? 15.35184 36.21967 34.64494 1.000 47.52653 284 THR A O 1
ATOM 3417 N N . PHE A 1 285 ? 13.40831 36.75983 33.64720 1.000 38.67876 285 PHE A N 1
ATOM 3418 C CA . PHE A 1 285 ? 14.01090 37.18164 32.39259 1.000 35.47415 285 PHE A CA 1
ATOM 3419 C C . PHE A 1 285 ? 13.91919 38.69383 32.23610 1.000 36.56927 285 PHE A C 1
ATOM 3420 O O . PHE A 1 285 ? 13.16071 39.37067 32.93577 1.000 32.85420 285 PHE A O 1
ATOM 3437 N N . ASN A 1 286 ? 14.70852 39.22191 31.29800 1.000 36.23506 286 ASN A N 1
ATOM 3438 C CA . ASN A 1 286 ? 14.66665 40.64856 30.99997 1.000 37.63686 286 ASN A CA 1
ATOM 3439 C C . ASN A 1 286 ? 13.46222 41.03210 30.14868 1.000 35.14652 286 ASN A C 1
ATOM 3440 O O . ASN A 1 286 ? 13.17307 42.22656 30.01525 1.000 36.33840 286 ASN A O 1
ATOM 3451 N N . CYS A 1 287 ? 12.76169 40.05403 29.57344 1.000 32.44805 287 CYS A N 1
ATOM 3452 C CA . CYS A 1 287 ? 11.49702 40.28399 28.87818 1.000 33.59325 287 CYS A CA 1
ATOM 3453 C C . CYS A 1 287 ? 11.63673 41.29399 27.74621 1.000 35.53932 287 CYS A C 1
ATOM 3454 O O . CYS A 1 287 ? 10.69904 42.03725 27.44411 1.000 34.66543 287 CYS A O 1
ATOM 3462 N N . GLY A 1 288 ? 12.80207 41.32459 27.10787 1.000 33.27244 288 GLY A N 1
ATOM 3463 C CA . GLY A 1 288 ? 13.03738 42.21262 25.99241 1.000 31.53198 288 GLY A CA 1
ATOM 3464 C C . GLY A 1 288 ? 13.57607 43.57702 26.34978 1.000 31.79766 288 GLY A C 1
ATOM 3465 O O . GLY A 1 288 ? 13.78656 44.39248 25.44533 1.000 35.02980 288 GLY A O 1
ATOM 3469 N N . VAL A 1 289 ? 13.80854 43.85519 27.62814 1.000 31.83540 289 VAL A N 1
ATOM 3470 C CA . VAL A 1 289 ? 14.30042 45.15252 28.08217 1.000 31.74308 289 VAL A CA 1
ATOM 3471 C C . VAL A 1 289 ? 15.66688 44.93377 28.71389 1.000 33.28945 289 VAL A C 1
ATOM 3472 O O . VAL A 1 289 ? 15.77787 44.27392 29.75565 1.000 33.35591 289 VAL A O 1
ATOM 3485 N N . GLY A 1 290 ? 16.70400 45.49713 28.10032 1.000 30.86149 290 GLY A N 1
ATOM 3486 C CA . GLY A 1 290 ? 18.05400 45.31867 28.59609 1.000 32.83523 290 GLY A CA 1
ATOM 3487 C C . GLY A 1 290 ? 18.49835 46.38788 29.57174 1.000 38.45277 290 GLY A C 1
ATOM 3488 O O . GLY A 1 290 ? 19.44510 46.17692 30.33739 1.000 36.41900 290 GLY A O 1
ATOM 3492 N N . MET A 1 291 ? 17.82398 47.53806 29.55914 1.000 35.84327 291 MET A N 1
ATOM 3493 C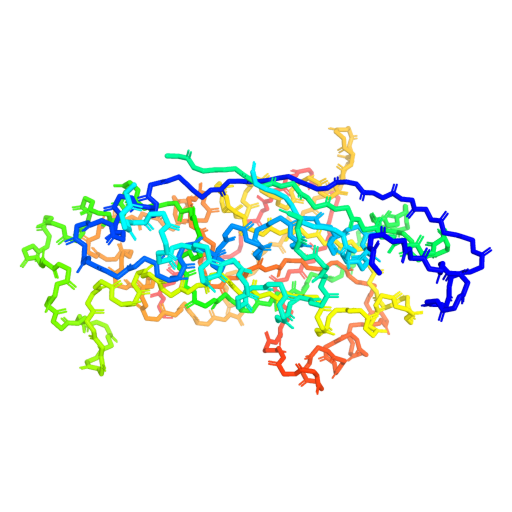 CA . MET A 1 291 ? 18.21375 48.66252 30.40228 1.000 33.99675 291 MET A CA 1
ATOM 3494 C C . MET A 1 291 ? 16.98963 49.50480 30.72619 1.000 37.46406 291 MET A C 1
ATOM 3495 O O . MET A 1 291 ? 16.18636 49.80700 29.83656 1.000 32.04808 291 MET A O 1
ATOM 3509 N N . ILE A 1 292 ? 16.86062 49.88230 31.99461 1.000 31.73484 292 ILE A N 1
ATOM 3510 C CA . ILE A 1 292 ? 15.83017 50.80081 32.46351 1.000 29.74140 292 ILE A CA 1
ATOM 3511 C C . ILE A 1 292 ? 16.51208 52.10717 32.84723 1.000 31.76895 292 ILE A C 1
ATOM 3512 O O . ILE A 1 292 ? 17.53040 52.09668 33.54804 1.000 34.01332 292 ILE A O 1
ATOM 3528 N N . ILE A 1 293 ? 15.95290 53.22820 32.39503 1.000 35.60239 293 ILE A N 1
ATOM 3529 C CA . ILE A 1 293 ? 16.53331 54.54763 32.62004 1.000 38.92734 293 ILE A CA 1
ATOM 3530 C C . ILE A 1 293 ? 15.45399 55.47525 33.16066 1.000 40.49132 293 ILE A C 1
ATOM 3531 O O . ILE A 1 293 ? 14.35597 55.55088 32.59838 1.000 34.64852 293 ILE A O 1
ATOM 3547 N N . ILE A 1 294 ? 15.77308 56.19175 34.23587 1.000 32.65044 294 ILE A N 1
ATOM 3548 C CA . ILE A 1 294 ? 14.86954 57.16283 34.84013 1.000 30.8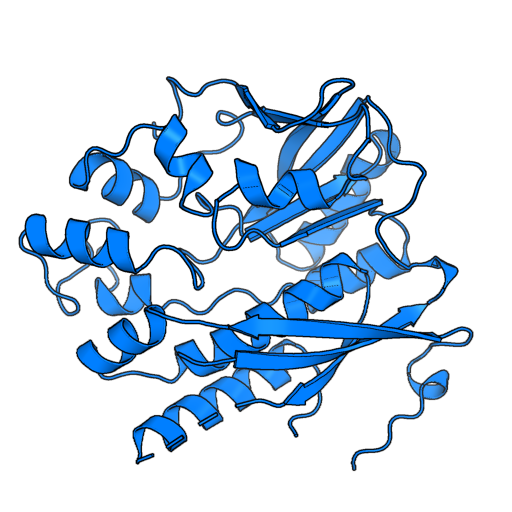9821 294 ILE A CA 1
ATOM 3549 C C . ILE A 1 294 ? 15.26161 58.55114 34.35594 1.000 37.03535 294 ILE A C 1
ATOM 3550 O O . ILE A 1 294 ? 16.44832 58.90356 34.34306 1.000 36.67582 294 ILE A O 1
ATOM 3566 N N . VAL A 1 295 ? 14.26557 59.33710 33.95086 1.000 35.52696 295 VAL A N 1
ATOM 3567 C CA . VAL A 1 295 ? 14.47933 60.68810 33.45285 1.000 38.59138 295 VAL A CA 1
ATOM 3568 C C . VAL A 1 295 ? 13.31852 61.56017 33.91015 1.000 38.90807 295 VAL A C 1
ATOM 3569 O O . VAL A 1 295 ? 12.19593 61.08191 34.10366 1.000 32.36424 295 VAL A O 1
ATOM 3582 N N . ALA A 1 296 ? 13.59556 62.85039 34.07940 1.000 36.48546 296 ALA A N 1
ATOM 3583 C CA . ALA A 1 296 ? 12.54544 63.79982 34.41890 1.000 41.14083 296 ALA A CA 1
ATOM 3584 C C . ALA A 1 296 ? 11.57893 63.96031 33.25042 1.000 42.91820 296 ALA A C 1
ATOM 3585 O O . ALA A 1 296 ? 11.95186 63.82098 32.08169 1.000 40.21445 296 ALA A O 1
ATOM 3592 N N . LYS A 1 297 ? 10.32014 64.26142 33.57939 1.000 42.65643 297 LYS A N 1
ATOM 3593 C CA . LYS A 1 297 ? 9.29256 64.38266 32.55036 1.000 42.31917 297 LYS A CA 1
ATOM 3594 C C . LYS A 1 297 ? 9.69787 65.38310 31.47335 1.000 41.87167 297 LYS A C 1
ATOM 3595 O O . LYS A 1 297 ? 9.54541 65.11995 30.27485 1.000 43.34426 297 LYS A O 1
ATOM 3614 N N . ASP A 1 298 ? 10.22116 66.54137 31.88265 1.000 47.88101 298 ASP A N 1
ATOM 3615 C CA . ASP A 1 298 ? 10.56742 67.58313 30.92306 1.000 45.42387 298 ASP A CA 1
ATOM 3616 C C . ASP A 1 298 ? 11.73622 67.20122 30.02306 1.000 48.78300 298 ASP A C 1
ATOM 3617 O O . ASP A 1 298 ? 11.98547 67.90382 29.03704 1.000 58.38768 298 ASP A O 1
ATOM 3626 N N . LYS A 1 299 ? 12.44859 66.11577 30.32611 1.000 44.65108 299 LYS A N 1
ATOM 3627 C CA . LYS A 1 299 ? 13.55479 65.65351 29.50104 1.000 42.03637 299 LYS A CA 1
ATOM 3628 C C . LYS A 1 299 ? 13.25375 64.35060 28.77071 1.000 42.87791 299 LYS A C 1
ATOM 3629 O O . LYS A 1 299 ? 14.13691 63.82580 28.08356 1.000 45.07416 299 LYS A O 1
ATOM 3648 N N . ALA A 1 300 ? 12.03657 63.81530 28.89393 1.000 40.92187 300 ALA A N 1
ATOM 3649 C CA . ALA A 1 300 ? 11.73743 62.51873 28.29234 1.000 39.34972 300 ALA A CA 1
ATOM 3650 C C . ALA A 1 300 ? 11.89234 62.55560 26.77638 1.000 40.35757 300 ALA A C 1
ATOM 3651 O O . ALA A 1 300 ? 12.43894 61.62043 26.17864 1.000 40.76266 300 ALA A O 1
ATOM 3653 N N . ASP A 1 301 ? 11.41519 63.62418 26.13537 1.000 37.96477 301 ASP A N 1
ATOM 3654 C CA . ASP A 1 301 ? 11.51376 63.72094 24.68196 1.000 41.26553 301 ASP A CA 1
ATOM 3655 C C . ASP A 1 301 ? 12.96848 63.76230 24.23075 1.000 43.05757 301 ASP A C 1
ATOM 3656 O O . ASP A 1 301 ? 13.35584 63.07475 23.27819 1.000 42.69484 301 ASP A O 1
ATOM 3661 N N . ALA A 1 302 ? 13.79044 64.57484 24.90097 1.000 39.74195 302 ALA A N 1
ATOM 3662 C CA . ALA A 1 302 ? 15.19528 64.68010 24.52076 1.000 40.71783 302 ALA A CA 1
ATOM 3663 C C . ALA A 1 302 ? 15.92275 63.35637 24.71767 1.000 38.42983 302 ALA A C 1
ATOM 3664 O O . ALA A 1 302 ? 16.70353 62.93388 23.85615 1.000 31.67816 302 ALA A O 1
ATOM 3666 N N . ALA A 1 303 ? 15.68579 62.68889 25.84915 1.000 36.91753 303 ALA A N 1
ATOM 3667 C CA . ALA A 1 303 ? 16.33810 61.40707 26.09716 1.000 36.22796 303 ALA A CA 1
ATOM 3668 C C . ALA A 1 303 ? 15.97762 60.39606 25.01709 1.000 33.79394 303 ALA A C 1
ATOM 3669 O O . ALA A 1 303 ? 16.85838 59.75543 24.43208 1.000 34.41004 303 ALA A O 1
ATOM 3671 N N . LEU A 1 304 ? 14.68136 60.24660 24.73066 1.000 35.77829 304 LEU A N 1
ATOM 3672 C CA . LEU A 1 304 ? 14.25898 59.31345 23.69118 1.000 41.54658 304 LEU A CA 1
ATOM 3673 C C . LEU A 1 304 ? 14.89123 59.65798 22.34916 1.000 39.61346 304 LEU A C 1
ATOM 3674 O O . LEU A 1 304 ? 15.35408 58.76779 21.62555 1.000 38.92513 304 LEU A O 1
ATOM 3679 N N . SER A 1 305 ? 14.92289 60.94497 21.99867 1.000 41.93026 305 SER A N 1
ATOM 3680 C CA . SER A 1 305 ? 15.53437 61.34508 20.73520 1.000 40.60263 305 SER A CA 1
ATOM 3681 C C . SER A 1 305 ? 17.01508 60.99093 20.70415 1.000 36.10654 305 SER A C 1
ATOM 3682 O O . SER A 1 305 ? 17.53394 60.54931 19.67265 1.000 39.47175 305 SER A O 1
ATOM 3685 N N . SER A 1 306 ? 17.71220 61.17360 21.82741 1.000 35.65931 306 SER A N 1
ATOM 3686 C CA . SER A 1 306 ? 19.13586 60.85724 21.86812 1.000 42.29179 306 SER A CA 1
ATOM 3687 C C . SER A 1 306 ? 19.37365 59.35897 21.72713 1.000 45.57001 306 SER A C 1
ATOM 3688 O O . SER A 1 306 ? 20.28426 58.93327 21.00661 1.000 37.53162 306 SER A O 1
ATOM 3696 N N . LEU A 1 307 ? 18.56603 58.54358 22.40747 1.000 41.70193 307 LEU A N 1
ATOM 3697 C CA . LEU A 1 307 ? 18.75293 57.09791 22.34817 1.000 42.45872 307 LEU A CA 1
ATOM 3698 C C . LEU A 1 307 ? 18.52825 56.57490 20.93447 1.000 42.85275 307 LEU A C 1
ATOM 3699 O O . LEU A 1 307 ? 19.32503 55.78138 20.41896 1.000 40.87414 307 LEU A O 1
ATOM 3715 N N . LYS A 1 308 ? 17.44734 57.01639 20.28706 1.000 37.70773 308 LYS A N 1
ATOM 3716 C CA . LYS A 1 308 ? 17.17378 56.57444 18.92396 1.000 41.87005 308 LYS A CA 1
ATOM 3717 C C . LYS A 1 308 ? 18.20826 57.11953 17.94826 1.000 40.61621 308 LYS A C 1
ATOM 3718 O O . LYS A 1 308 ? 18.58375 56.43631 16.98837 1.000 40.20469 308 LYS A O 1
ATOM 3737 N N . GLU A 1 309 ? 18.67533 58.35118 18.17135 1.000 44.18385 309 GLU A N 1
ATOM 3738 C CA . GLU A 1 309 ? 19.72092 58.90531 17.31810 1.000 48.95272 309 GLU A CA 1
ATOM 3739 C C . GLU A 1 309 ? 20.95312 58.01281 17.29728 1.000 47.23797 309 GLU A C 1
ATOM 3740 O O . GLU A 1 309 ? 21.63864 57.92331 16.27202 1.000 47.76744 309 GLU A O 1
ATOM 3752 N N . ASN A 1 310 ? 21.25007 57.34451 18.41309 1.000 42.85005 310 ASN A N 1
ATOM 3753 C CA . ASN A 1 310 ? 22.38557 56.43967 18.50196 1.000 47.84082 310 ASN A CA 1
ATOM 3754 C C . ASN A 1 310 ? 21.99427 54.98477 18.25739 1.000 51.59570 310 ASN A C 1
ATOM 3755 O O . ASN A 1 310 ? 22.77172 54.07849 18.57411 1.000 50.53383 310 ASN A O 1
ATOM 3766 N N . GLY A 1 311 ? 20.80595 54.74481 17.70944 1.000 49.46079 311 GLY A N 1
ATOM 3767 C CA . GLY A 1 311 ? 20.44424 53.42108 17.24376 1.000 54.04426 311 GLY A CA 1
ATOM 3768 C C . GLY A 1 311 ? 19.85712 52.48744 18.27404 1.000 54.30412 311 GLY A C 1
ATOM 3769 O O . GLY A 1 311 ? 19.83862 51.27311 18.04266 1.000 56.75178 311 GLY A O 1
ATOM 3773 N N . GLU A 1 312 ? 19.37494 53.00326 19.39925 1.000 46.12591 312 GLU A N 1
ATOM 3774 C CA . GLU A 1 312 ? 18.73851 52.19053 20.42766 1.000 47.92387 312 GLU A CA 1
ATOM 3775 C C . GLU A 1 312 ? 17.23875 52.45077 20.40237 1.000 52.70139 312 GLU A C 1
ATOM 3776 O O . GLU A 1 312 ? 16.79765 53.58255 20.63133 1.000 41.99135 312 GLU A O 1
ATOM 3788 N N . GLU A 1 313 ? 16.46415 51.40993 20.11055 1.000 49.65394 313 GLU A N 1
ATOM 3789 C CA . GLU A 1 313 ? 15.01578 51.49986 20.22847 1.000 47.67634 313 GLU A CA 1
ATOM 3790 C C . GLU A 1 313 ? 14.64259 51.71364 21.68905 1.000 46.32784 313 GLU A C 1
ATOM 3791 O O . GLU A 1 313 ? 14.98661 50.89832 22.55193 1.000 50.14861 313 GLU A O 1
ATOM 3803 N N . ALA A 1 314 ? 13.95310 52.81578 21.96793 1.000 46.18424 314 ALA A N 1
ATOM 3804 C CA . ALA A 1 314 ? 13.57617 53.17595 23.32506 1.000 39.76982 314 ALA A CA 1
ATOM 3805 C C . ALA A 1 314 ? 12.11109 53.58195 23.35916 1.000 36.99336 314 ALA A C 1
ATOM 3806 O O . ALA A 1 314 ? 11.55421 54.04921 22.36180 1.000 37.11619 314 ALA A O 1
ATOM 3813 N N . TRP A 1 315 ? 11.48928 53.39622 24.52153 1.000 34.03533 315 TRP A N 1
ATOM 3814 C CA . TRP A 1 315 ? 10.09929 53.77508 24.71138 1.000 38.83038 315 TRP A CA 1
ATOM 3815 C C . TRP A 1 315 ? 9.85468 54.03308 26.18951 1.000 33.93827 315 TRP A C 1
ATOM 3816 O O . TRP A 1 315 ? 10.65954 53.66123 27.04787 1.000 31.40659 315 TRP A O 1
ATOM 3837 N N . VAL A 1 316 ? 8.73821 54.69883 26.47548 1.000 34.02209 316 VAL A N 1
ATOM 3838 C CA . VAL A 1 316 ? 8.31971 54.95899 27.84926 1.000 32.98239 316 VAL A CA 1
ATOM 3839 C C . VAL A 1 316 ? 7.62296 53.71251 28.38295 1.000 37.99076 316 VAL A C 1
ATOM 3840 O O . VAL A 1 316 ? 6.64121 53.24016 27.79967 1.000 37.88981 316 VAL A O 1
ATOM 3853 N N . ILE A 1 317 ? 8.12398 53.18343 29.49702 1.000 34.50974 317 ILE A N 1
ATOM 3854 C CA . ILE A 1 317 ? 7.63055 51.92588 30.04749 1.000 33.05717 317 ILE A CA 1
ATOM 3855 C C . ILE A 1 317 ? 7.01839 52.07951 31.43067 1.000 34.55882 317 ILE A C 1
ATOM 3856 O O . ILE A 1 317 ? 6.33610 51.15215 31.89199 1.000 32.62922 317 ILE A O 1
ATOM 3872 N N . GLY A 1 318 ? 7.22056 53.20201 32.10698 1.000 36.18073 318 GLY A N 1
ATOM 3873 C CA . GLY A 1 318 ? 6.64504 53.37023 33.42656 1.000 41.05899 318 GLY A CA 1
ATOM 3874 C C . GLY A 1 318 ? 6.94526 54.73690 33.99237 1.000 35.03900 318 GLY A C 1
ATOM 3875 O O . GLY A 1 318 ? 7.33341 55.65360 33.26734 1.000 36.40162 318 GLY A O 1
ATOM 3879 N N . GLU A 1 319 ? 6.75706 54.86371 35.30489 1.000 35.65569 319 GLU A N 1
ATOM 3880 C CA . GLU A 1 319 ? 7.00528 56.12061 35.99337 1.000 44.29667 319 GLU A CA 1
ATOM 3881 C C . GLU A 1 319 ? 7.36646 55.83414 37.44290 1.000 39.20510 319 GLU A C 1
ATOM 3882 O O . GLU A 1 319 ? 7.06007 54.76855 37.98328 1.000 33.10429 319 GLU A O 1
ATOM 3894 N N . VAL A 1 320 ? 8.02137 56.80871 38.06590 1.000 40.60823 320 VAL A N 1
ATOM 3895 C CA . VAL A 1 320 ? 8.37849 56.72301 39.47645 1.000 38.13674 320 VAL A CA 1
ATOM 3896 C C . VAL A 1 320 ? 7.17857 57.13844 40.31454 1.000 38.86275 320 VAL A C 1
ATOM 3897 O O . VAL A 1 320 ? 6.42589 58.04719 39.94162 1.000 37.80269 320 VAL A O 1
ATOM 3910 N N . GLN A 1 321 ? 6.99479 56.47493 41.45331 1.000 32.89256 321 GLN A N 1
ATOM 3911 C CA . GLN A 1 321 ? 5.90626 56.80652 42.35917 1.000 40.36293 321 GLN A CA 1
ATOM 3912 C C . GLN A 1 321 ? 6.36630 56.57213 43.79040 1.000 39.59637 321 GLN A C 1
ATOM 3913 O O . GLN A 1 321 ? 7.40466 55.95550 44.04096 1.000 39.75466 321 GLN A O 1
ATOM 3927 N N . GLU A 1 322 ? 5.56984 57.07366 44.73273 1.000 42.45324 322 GLU A N 1
ATOM 3928 C CA . GLU A 1 322 ? 5.89575 56.98997 46.15566 1.000 49.62975 322 GLU A CA 1
ATOM 3929 C C . GLU A 1 322 ? 5.41742 55.65880 46.73942 1.000 46.14390 322 GLU A C 1
ATOM 3930 O O . GLU A 1 322 ? 4.54438 55.59536 47.60440 1.000 41.49970 322 GLU A O 1
ATOM 3942 N N . LYS A 1 323 ? 6.01478 54.57776 46.24428 1.000 45.67632 323 LYS A N 1
ATOM 3943 C CA . LYS A 1 323 ? 5.71497 53.24026 46.73993 1.000 47.66824 323 LYS A CA 1
ATOM 3944 C C . LYS A 1 323 ? 6.91213 52.34363 46.47038 1.000 41.79497 323 LYS A C 1
ATOM 3945 O O . LYS A 1 323 ? 7.28168 52.13978 45.31281 1.000 40.52604 323 LYS A O 1
ATOM 3964 N N . LYS A 1 324 ? 7.50162 51.80470 47.53511 1.000 42.23709 324 LYS A N 1
ATOM 3965 C CA . LYS A 1 324 ? 8.70992 51.00168 47.39815 1.000 46.07967 324 LYS A CA 1
ATOM 3966 C C . LYS A 1 324 ? 8.43336 49.72781 46.60853 1.000 45.15615 324 LYS A C 1
ATOM 3967 O O . LYS A 1 324 ? 7.41420 49.06166 46.80686 1.000 45.24908 324 LYS A O 1
ATOM 3986 N N . GLY A 1 325 ? 9.35218 49.39108 45.71192 1.000 45.35977 325 GLY A N 1
ATOM 3987 C CA . GLY A 1 325 ? 9.27961 48.17079 44.93467 1.000 43.01555 325 GLY A CA 1
ATOM 3988 C C . GLY A 1 325 ? 8.90518 48.43884 43.48813 1.000 38.29951 325 GLY A C 1
ATOM 3989 O O . GLY A 1 325 ? 8.90998 49.57467 43.00726 1.000 37.62377 325 GLY A O 1
ATOM 3993 N N . VAL A 1 326 ? 8.57706 47.35463 42.78932 1.000 35.87767 326 VAL A N 1
ATOM 3994 C CA . VAL A 1 326 ? 8.15414 47.40345 41.39457 1.000 32.17216 326 VAL A CA 1
ATOM 3995 C C . VAL A 1 326 ? 6.70207 46.95079 41.32970 1.000 36.53839 326 VAL A C 1
ATOM 3996 O O . VAL A 1 326 ? 6.36738 45.84463 41.77238 1.000 36.87218 326 VAL A O 1
ATOM 4009 N N . GLU A 1 327 ? 5.84515 47.80043 40.77093 1.000 37.14300 327 GLU A N 1
ATOM 4010 C CA . GLU A 1 327 ? 4.41978 47.53150 40.63892 1.000 39.23787 327 GLU A CA 1
ATOM 4011 C C . GLU A 1 327 ? 4.06951 47.41174 39.16346 1.000 41.31029 327 GLU A C 1
ATOM 4012 O O . GLU A 1 327 ? 4.40179 48.29723 38.36863 1.000 36.10259 327 GLU A O 1
ATOM 4024 N N . TYR A 1 328 ? 3.39248 46.32553 38.80391 1.000 32.71900 328 TYR A N 1
ATOM 4025 C CA . TYR A 1 328 ? 3.16185 45.98075 37.40876 1.000 40.17821 328 TYR A CA 1
ATOM 4026 C C . TYR A 1 328 ? 1.73022 46.28736 36.99635 1.000 35.49941 328 TYR A C 1
ATOM 4027 O O . TYR A 1 328 ? 0.78657 46.04650 37.75394 1.000 36.19717 328 TYR A O 1
ATOM 4045 N N . VAL A 1 329 ? 1.58346 46.81931 35.78464 1.000 32.73337 329 VAL A N 1
ATOM 4046 C CA . VAL A 1 329 ? 0.28919 47.10075 35.17670 1.000 34.43039 329 VAL A CA 1
ATOM 4047 C C . VAL A 1 329 ? 0.13138 46.19179 33.96549 1.000 39.08227 329 VAL A C 1
ATOM 4048 O O . VAL A 1 329 ? 1.05325 46.06945 33.14896 1.000 35.77268 329 VAL A O 1
ATOM 4061 N N . GLY A 1 330 ? -1.02938 45.55109 33.85297 1.000 37.76873 330 GLY A N 1
ATOM 4062 C CA . GLY A 1 330 ? -1.31007 44.71849 32.70073 1.000 38.88379 330 GLY A CA 1
ATOM 4063 C C . GLY A 1 330 ? -0.68767 43.34148 32.73461 1.000 36.78338 330 GLY A C 1
ATOM 4064 O O . GLY A 1 330 ? -0.37867 42.78249 31.67665 1.000 31.35828 330 GLY A O 1
ATOM 4068 N N . LEU A 1 331 ? -0.49471 42.77015 33.92449 1.000 31.74136 331 LEU A N 1
ATOM 4069 C CA . LEU A 1 331 ? 0.08769 41.43644 34.00916 1.000 37.68285 331 LEU A CA 1
ATOM 4070 C C . LEU A 1 331 ? -0.75759 40.40541 33.27193 1.000 36.80637 331 LEU A C 1
ATOM 4071 O O . LEU A 1 331 ? -0.22430 39.40276 32.78198 1.000 37.13808 331 LEU A O 1
ATOM 4087 N N . ASP A 1 332 ? -2.07091 40.62885 33.18226 1.000 30.44573 332 ASP A N 1
ATOM 4088 C CA . ASP A 1 332 ? -2.94735 39.69986 32.48188 1.000 30.19744 332 ASP A CA 1
ATOM 4089 C C . ASP A 1 332 ? -2.88107 39.85909 30.96901 1.000 31.72378 332 ASP A C 1
ATOM 4090 O O . ASP A 1 332 ? -3.32718 38.96315 30.24514 1.000 36.31184 332 ASP A O 1
ATOM 4099 N N . LYS A 1 333 ? -2.32953 40.96606 30.47660 1.000 31.80518 333 LYS A N 1
ATOM 4100 C CA . LYS A 1 333 ? -2.17297 41.18551 29.04667 1.000 35.78133 333 LYS A CA 1
ATOM 4101 C C . LYS A 1 333 ? -0.75281 40.92603 28.55967 1.000 36.93142 333 LYS A C 1
ATOM 4102 O O . LYS A 1 333 ? -0.52370 40.91484 27.34581 1.000 40.71987 333 LYS A O 1
ATOM 4121 N N . PHE A 1 334 ? 0.19555 40.71554 29.46856 1.000 32.38594 334 PHE A N 1
ATOM 4122 C CA . PHE A 1 334 ? 1.59530 40.57038 29.08989 1.000 38.90978 334 PHE A CA 1
ATOM 4123 C C . PHE A 1 334 ? 1.79115 39.28638 28.29558 1.000 42.96972 334 PHE A C 1
ATOM 4124 O O . PHE A 1 334 ? 1.45746 38.19517 28.77066 1.000 43.61033 334 PHE A O 1
ATOM 4141 N N . GLY A 1 335 ? 2.33174 39.41758 27.08735 1.000 42.26584 335 GLY A N 1
ATOM 4142 C CA . GLY A 1 335 ? 2.58907 38.28413 26.22763 1.000 40.06401 335 GLY A CA 1
ATOM 4143 C C . GLY A 1 335 ? 1.65859 38.14165 25.04384 1.000 46.48638 335 GLY A C 1
ATOM 4144 O O . GLY A 1 335 ? 1.75750 37.14184 24.32120 1.000 49.12641 335 GLY A O 1
ATOM 4148 N N . LEU A 1 336 ? 0.76351 39.09875 24.82030 1.000 44.26177 336 LEU A N 1
ATOM 4149 C CA . LEU A 1 336 ? -0.17541 39.03123 23.70748 1.000 52.49740 336 LEU A CA 1
ATOM 4150 C C . LEU A 1 336 ? 0.21318 40.01433 22.60577 1.000 49.27843 336 LEU A C 1
ATOM 4151 O O . LEU A 1 336 ? 0.82264 41.05214 22.87039 1.000 56.19275 336 LEU A O 1
#

B-factor: mean 51.68, std 14.8, range [27.54, 120.3]

Radius of gyration: 18.77 Å; Cα contacts (8 Å, |Δi|>4): 640; chains: 1; bounding box: 53×49×43 Å